Protein AF-A0A9E0LHC1-F1 (afdb_monomer_lite)

Sequence (229 aa):
MNYFVPRISFLVVIILCTSNSVWADTSATLPNNDEPAAVQASSPLSGGVVSSASSAEASLKELGKVWHHLKSAAWDTFCETQQPVTFYVGGPNLVGAMVIPAINGTGSISTGDFLPPREKWLRYYASQLNYLLPLIKSESEALQLPPDFDPDVVVQLAQLKVIAASLPSDVDKLVSLCQNPPYKNMVVATAAQQLINDLDAYEKLRKEIDKAVKDDVQKLKRGQNKKSK

pLDDT: mean 72.12, std 21.29, range [30.83, 95.25]

Structure (mmCIF, N/CA/C/O backbone):
data_AF-A0A9E0LHC1-F1
#
_entry.id   AF-A0A9E0LHC1-F1
#
loop_
_atom_site.group_PDB
_atom_site.id
_atom_site.type_symbol
_atom_site.label_atom_id
_atom_site.label_alt_id
_atom_site.label_comp_id
_atom_site.label_asym_id
_atom_site.label_entity_id
_atom_site.label_seq_id
_atom_site.pdbx_PDB_ins_code
_atom_site.Cartn_x
_atom_site.Cartn_y
_atom_site.Cartn_z
_atom_site.occupancy
_atom_site.B_iso_or_equiv
_atom_site.auth_seq_id
_atom_site.auth_comp_id
_atom_site.auth_asym_id
_atom_site.auth_atom_id
_atom_site.pdbx_PDB_model_num
ATOM 1 N N . MET A 1 1 ? -36.116 -10.350 -39.457 1.00 40.44 1 MET A N 1
ATOM 2 C CA . MET A 1 1 ? -35.651 -11.604 -38.831 1.00 40.44 1 MET A CA 1
ATOM 3 C C . MET A 1 1 ? -35.197 -11.273 -37.419 1.00 40.44 1 MET A C 1
ATOM 5 O O . MET A 1 1 ? -34.174 -10.628 -37.251 1.00 40.44 1 MET A O 1
ATOM 9 N N . ASN A 1 2 ? -36.033 -11.629 -36.442 1.00 33.12 2 ASN A N 1
ATOM 10 C CA . ASN A 1 2 ? -35.701 -11.713 -35.014 1.00 33.12 2 ASN A CA 1
ATOM 11 C C . ASN A 1 2 ? -34.611 -12.806 -34.852 1.00 33.12 2 ASN A C 1
ATOM 13 O O . ASN A 1 2 ? -34.576 -13.716 -35.674 1.00 33.12 2 ASN A O 1
ATOM 17 N N . TYR A 1 3 ? -33.664 -12.783 -33.910 1.00 35.44 3 TYR A N 1
ATOM 18 C CA . TYR A 1 3 ? -33.836 -12.613 -32.470 1.00 35.44 3 TYR A CA 1
ATOM 19 C C . TYR A 1 3 ? -32.604 -12.000 -31.786 1.00 35.44 3 TYR A C 1
ATOM 21 O O . TYR A 1 3 ? -31.458 -12.350 -32.057 1.00 35.44 3 TYR A O 1
ATOM 29 N N . PHE A 1 4 ? -32.915 -11.128 -30.833 1.00 32.31 4 PHE A N 1
ATOM 30 C CA . PHE A 1 4 ? -32.093 -10.635 -29.737 1.00 32.31 4 PHE A CA 1
ATOM 31 C C . PHE A 1 4 ? -31.954 -11.750 -28.682 1.00 32.31 4 PHE A C 1
ATOM 33 O O . PHE A 1 4 ? -32.967 -12.315 -28.270 1.00 32.31 4 PHE A O 1
ATOM 40 N N . VAL A 1 5 ? -30.735 -12.078 -28.241 1.00 35.03 5 VAL A N 1
ATOM 41 C CA . VAL A 1 5 ? -30.494 -13.000 -27.112 1.00 35.03 5 VAL A CA 1
ATOM 42 C C . VAL A 1 5 ? -29.537 -12.334 -26.118 1.00 35.03 5 VAL A C 1
ATOM 44 O O . VAL A 1 5 ? -28.339 -12.264 -26.388 1.00 35.03 5 VAL A O 1
ATOM 47 N N . PRO A 1 6 ? -30.027 -11.850 -24.963 1.00 40.19 6 PRO A N 1
ATOM 48 C CA . PRO A 1 6 ? -29.183 -11.432 -23.854 1.00 40.19 6 PRO A CA 1
ATOM 49 C C . PRO A 1 6 ? -28.868 -12.645 -22.967 1.00 40.19 6 PRO A C 1
ATOM 51 O O . PRO A 1 6 ? -29.770 -13.291 -22.432 1.00 40.19 6 PRO A O 1
ATOM 54 N N . ARG A 1 7 ? -27.583 -12.966 -22.778 1.00 32.44 7 ARG A N 1
ATOM 55 C CA . ARG A 1 7 ? -27.157 -13.900 -21.725 1.00 32.44 7 ARG A CA 1
ATOM 56 C C . ARG A 1 7 ? -27.007 -13.137 -20.413 1.00 32.44 7 ARG A C 1
ATOM 58 O O . ARG A 1 7 ? -25.984 -12.521 -20.143 1.00 32.44 7 ARG A O 1
ATOM 65 N N . ILE A 1 8 ? -28.075 -13.194 -19.628 1.00 37.50 8 ILE A N 1
ATOM 66 C CA . ILE A 1 8 ? -28.110 -12.873 -18.205 1.00 37.50 8 ILE A CA 1
ATOM 67 C C . ILE A 1 8 ? -27.478 -14.062 -17.472 1.00 37.50 8 ILE A C 1
ATOM 69 O O . ILE A 1 8 ? -28.058 -15.147 -17.447 1.00 37.50 8 ILE A O 1
ATOM 73 N N . SER A 1 9 ? -26.294 -13.878 -16.892 1.00 35.12 9 SER A N 1
ATOM 74 C CA . SER A 1 9 ? -25.729 -14.835 -15.936 1.00 35.12 9 SER A CA 1
ATOM 75 C C . SER A 1 9 ? -26.176 -14.436 -14.532 1.00 35.12 9 SER A C 1
ATOM 77 O O . SER A 1 9 ? -25.628 -13.517 -13.932 1.00 35.12 9 SER A O 1
ATOM 79 N N . PHE A 1 10 ? -27.206 -15.121 -14.034 1.00 32.06 10 PHE A N 1
ATOM 80 C CA . PHE A 1 10 ? -27.584 -15.135 -12.623 1.00 32.06 10 PHE A CA 1
ATOM 81 C C . PHE A 1 10 ? -26.488 -15.841 -11.816 1.00 32.06 10 PHE A C 1
ATOM 83 O O . PHE A 1 10 ? -26.169 -16.996 -12.098 1.00 32.06 10 PHE A O 1
ATOM 90 N N . LEU A 1 11 ? -25.944 -15.175 -10.796 1.00 31.73 11 LEU A N 1
ATOM 91 C CA . LEU A 1 11 ? -25.122 -15.817 -9.774 1.00 31.73 11 LEU A CA 1
ATOM 92 C C . LEU A 1 11 ? -25.993 -16.001 -8.528 1.00 31.73 11 LEU A C 1
ATOM 94 O O . LEU A 1 11 ? -26.418 -15.043 -7.887 1.00 31.73 11 LEU A O 1
ATOM 98 N N . VAL A 1 12 ? -26.331 -17.263 -8.276 1.00 35.47 12 VAL A N 1
ATOM 99 C CA . VAL A 1 12 ? -27.147 -17.738 -7.160 1.00 35.47 12 VAL A CA 1
ATOM 100 C C . VAL A 1 12 ? -26.309 -17.699 -5.883 1.00 35.47 12 VAL A C 1
ATOM 102 O O . VAL A 1 12 ? -25.232 -18.287 -5.817 1.00 35.47 12 VAL A O 1
ATOM 105 N N . VAL A 1 13 ? -26.827 -17.011 -4.868 1.00 31.48 13 VAL A N 1
ATOM 106 C CA . VAL A 1 13 ? -26.316 -17.011 -3.495 1.00 31.48 13 VAL A CA 1
ATOM 107 C C . VAL A 1 13 ? -26.680 -18.350 -2.850 1.00 31.48 13 VAL A C 1
ATOM 109 O O . VAL A 1 13 ? -27.858 -18.646 -2.666 1.00 31.48 13 VAL A O 1
ATOM 112 N N . ILE A 1 14 ? -25.679 -19.163 -2.507 1.00 39.56 14 ILE A N 1
ATOM 113 C CA . ILE A 1 14 ? -25.852 -20.369 -1.687 1.00 39.56 14 ILE A CA 1
ATOM 114 C C . ILE A 1 14 ? -25.397 -20.029 -0.265 1.00 39.56 14 ILE A C 1
ATOM 116 O O . ILE A 1 14 ? -24.207 -19.876 -0.002 1.00 39.56 14 ILE A O 1
ATOM 120 N N . ILE A 1 15 ? -26.365 -19.906 0.644 1.00 35.19 15 ILE A N 1
ATOM 121 C CA . ILE A 1 15 ? -26.151 -19.873 2.094 1.00 35.19 15 ILE A CA 1
ATOM 122 C C . ILE A 1 15 ? -26.058 -21.328 2.562 1.00 35.19 15 ILE A C 1
ATOM 124 O O . ILE A 1 15 ? -27.040 -22.065 2.496 1.00 35.19 15 ILE A O 1
ATOM 128 N N . LEU A 1 16 ? -24.882 -21.743 3.032 1.00 31.17 16 LEU A N 1
ATOM 129 C CA . LEU A 1 16 ? -24.679 -23.016 3.722 1.00 31.17 16 LEU A CA 1
ATOM 130 C C . LEU A 1 16 ? -24.582 -22.748 5.227 1.00 31.17 16 LEU A C 1
ATOM 132 O O . LEU A 1 16 ? -23.546 -22.335 5.741 1.00 31.17 16 LEU A O 1
ATOM 136 N N . CYS A 1 17 ? -25.694 -22.983 5.922 1.00 30.83 17 CYS A N 1
ATOM 137 C CA . CYS A 1 17 ? -25.726 -23.208 7.362 1.00 30.83 17 CYS A CA 1
ATOM 138 C C . CYS A 1 17 ? -25.565 -24.711 7.625 1.00 30.83 17 CYS A C 1
ATOM 140 O O . CYS A 1 17 ? -26.383 -25.497 7.150 1.00 30.83 17 CYS A O 1
ATOM 142 N N . THR A 1 18 ? -24.583 -25.112 8.434 1.00 35.09 18 THR A N 1
ATOM 143 C CA . THR A 1 18 ? -24.538 -26.453 9.045 1.00 35.09 18 THR A CA 1
ATOM 144 C C . THR A 1 18 ? -24.228 -26.356 10.541 1.00 35.09 18 THR A C 1
ATOM 146 O O . THR A 1 18 ? -23.083 -26.208 10.950 1.00 35.09 18 THR A O 1
ATOM 149 N N . SER A 1 19 ? -25.318 -26.357 11.314 1.00 36.75 19 SER A N 1
ATOM 150 C CA . SER A 1 19 ? -25.623 -27.106 12.551 1.00 36.75 19 SER A CA 1
ATOM 151 C C . SER A 1 19 ? -24.521 -27.601 13.511 1.00 36.75 19 SER A C 1
ATOM 153 O O . SER A 1 19 ? -23.748 -28.494 13.182 1.00 36.75 19 SER A O 1
ATOM 155 N N . ASN A 1 20 ? -24.648 -27.122 14.757 1.00 32.09 20 ASN A N 1
ATOM 156 C CA . ASN A 1 20 ? -24.834 -27.840 16.035 1.00 32.09 20 ASN A CA 1
ATOM 157 C C . ASN A 1 20 ? -23.973 -29.067 16.390 1.00 32.09 20 ASN A C 1
ATOM 159 O O . ASN A 1 20 ? -24.158 -30.158 15.856 1.00 32.09 20 ASN A O 1
ATOM 163 N N . SER A 1 21 ? -23.219 -28.923 17.486 1.00 37.47 21 SER A N 1
ATOM 164 C CA . SER A 1 21 ? -22.774 -30.024 18.347 1.00 37.47 21 SER A CA 1
ATOM 165 C C . SER A 1 21 ? -23.767 -30.212 19.498 1.00 37.47 21 SER A C 1
ATOM 167 O O . SER A 1 21 ? -23.876 -29.367 20.384 1.00 37.47 21 SER A O 1
ATOM 169 N N . VAL A 1 22 ? -24.488 -31.330 19.456 1.00 35.12 22 VAL A N 1
ATOM 170 C CA . VAL A 1 22 ? -25.392 -31.850 20.490 1.00 35.12 22 VAL A CA 1
ATOM 171 C C . VAL A 1 22 ? -24.562 -32.482 21.613 1.00 35.12 22 VAL A C 1
ATOM 173 O O . VAL A 1 22 ? -23.720 -33.332 21.335 1.00 35.12 22 VAL A O 1
ATOM 176 N N . TRP A 1 23 ? -24.813 -32.109 22.871 1.00 40.38 23 TRP A N 1
ATOM 177 C CA . TRP A 1 23 ? -24.502 -32.950 24.036 1.00 40.38 23 TRP A CA 1
ATOM 178 C C . TRP A 1 23 ? -25.814 -33.326 24.726 1.00 40.38 23 TRP A C 1
ATOM 180 O O . TRP A 1 23 ? -26.745 -32.528 24.789 1.00 40.38 23 TRP A O 1
ATOM 190 N N . ALA A 1 24 ? -25.877 -34.593 25.120 1.00 34.50 24 ALA A N 1
ATOM 191 C CA . ALA A 1 24 ? -27.073 -35.398 25.301 1.00 34.50 24 ALA A CA 1
ATOM 192 C C . ALA A 1 24 ? -27.895 -35.116 26.569 1.00 34.50 24 ALA A C 1
ATOM 194 O O . ALA A 1 24 ? -27.379 -34.680 27.597 1.00 34.50 24 ALA A O 1
ATOM 195 N N . ASP A 1 25 ? -29.176 -35.474 26.459 1.00 32.31 25 ASP A N 1
ATOM 196 C CA . ASP A 1 25 ? -30.185 -35.567 27.508 1.00 32.31 25 ASP A CA 1
ATOM 197 C C . ASP A 1 25 ? -29.795 -36.507 28.659 1.00 32.31 25 ASP A C 1
ATOM 199 O O . ASP A 1 25 ? -29.262 -37.601 28.465 1.00 32.31 25 ASP A O 1
ATOM 203 N N . THR A 1 26 ? -30.211 -36.152 29.874 1.00 37.84 26 THR A N 1
ATOM 204 C CA . THR A 1 26 ? -30.701 -37.144 30.839 1.00 37.84 26 THR A CA 1
ATOM 205 C C . THR A 1 26 ? -31.908 -36.561 31.564 1.00 37.84 26 THR A C 1
ATOM 207 O O . THR A 1 26 ? -31.820 -35.553 32.261 1.00 37.84 26 THR A O 1
ATOM 210 N N . SER A 1 27 ? -33.050 -37.199 31.342 1.00 36.66 27 SER A N 1
ATOM 211 C CA . SER A 1 27 ? -34.372 -36.817 31.820 1.00 36.66 27 SER A CA 1
ATOM 212 C C . SER A 1 27 ? -34.605 -37.279 33.262 1.00 36.66 27 SER A C 1
ATOM 214 O O . SER A 1 27 ? -34.376 -38.443 33.586 1.00 36.66 27 SER A O 1
ATOM 216 N N . ALA A 1 28 ? -35.169 -36.404 34.093 1.00 34.84 28 ALA A N 1
ATOM 217 C CA . ALA A 1 28 ? -35.995 -36.776 35.240 1.00 34.84 28 ALA A CA 1
ATOM 218 C C . ALA A 1 28 ? -37.131 -35.747 35.388 1.00 34.84 28 ALA A C 1
ATOM 220 O O . ALA A 1 28 ? -36.951 -34.557 35.138 1.00 34.84 28 ALA A O 1
ATOM 221 N N . THR A 1 29 ? -38.322 -36.237 35.715 1.00 34.28 29 THR A N 1
ATOM 222 C CA . THR A 1 29 ? -39.623 -35.670 35.336 1.00 34.28 29 THR A CA 1
ATOM 223 C C . THR A 1 29 ? -40.365 -35.024 36.529 1.00 34.28 29 THR A C 1
ATOM 225 O O . THR A 1 29 ? -40.595 -35.724 37.507 1.00 34.28 29 THR A O 1
ATOM 228 N N . LEU A 1 30 ? -40.827 -33.763 36.354 1.00 36.50 30 LEU A N 1
ATOM 229 C CA . LEU A 1 30 ? -42.001 -33.036 36.940 1.00 36.50 30 LEU A CA 1
ATOM 230 C C . LEU A 1 30 ? -42.081 -32.730 38.471 1.00 36.50 3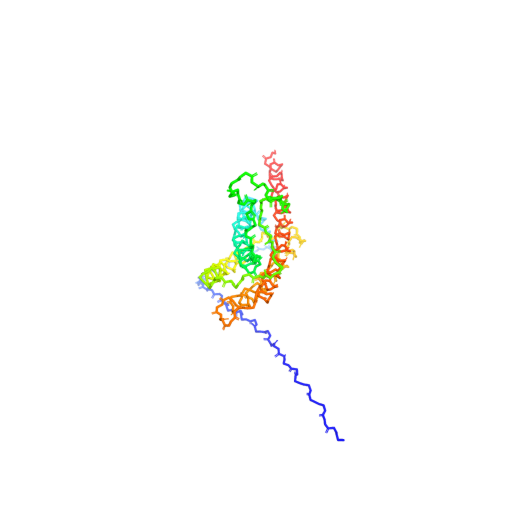0 LEU A C 1
ATOM 232 O O . LEU A 1 30 ? -41.435 -33.430 39.243 1.00 36.50 30 LEU A O 1
ATOM 236 N N . PRO A 1 31 ? -42.907 -31.743 38.950 1.00 42.34 31 PRO A N 1
ATOM 237 C CA . PRO A 1 31 ? -43.980 -30.997 38.258 1.00 42.34 31 PRO A CA 1
ATOM 238 C C . PRO A 1 31 ? -43.985 -29.445 38.368 1.00 42.34 31 PRO A C 1
ATOM 240 O O . PRO A 1 31 ? -43.282 -28.836 39.165 1.00 42.34 31 PRO A O 1
ATOM 243 N N . ASN A 1 32 ? -44.847 -28.857 37.525 1.00 43.34 32 ASN A N 1
ATOM 244 C CA . ASN A 1 32 ? -45.315 -27.467 37.400 1.00 43.34 32 ASN A CA 1
ATOM 245 C C . ASN A 1 32 ? -45.358 -26.606 38.678 1.00 43.34 32 ASN A C 1
ATOM 247 O O . ASN A 1 32 ? -45.988 -27.005 39.655 1.00 43.34 32 ASN A O 1
ATOM 251 N N . ASN A 1 33 ? -44.882 -25.357 38.567 1.00 35.84 33 ASN A N 1
ATOM 252 C CA . ASN A 1 33 ? -45.698 -24.165 38.834 1.00 35.84 33 ASN A CA 1
ATOM 253 C C . ASN A 1 33 ? -45.012 -22.869 38.355 1.00 35.84 33 ASN A C 1
ATOM 255 O O . ASN A 1 33 ? -43.808 -22.706 38.513 1.00 35.84 33 ASN A O 1
ATOM 259 N N . ASP A 1 34 ? -45.853 -21.979 37.827 1.00 35.91 34 ASP A N 1
ATOM 260 C CA . ASP A 1 34 ? -45.724 -20.521 37.735 1.00 35.91 34 ASP A CA 1
ATOM 261 C C . ASP A 1 34 ? -44.720 -19.881 36.745 1.00 35.91 34 ASP A C 1
ATOM 263 O O . ASP A 1 34 ? -43.508 -19.93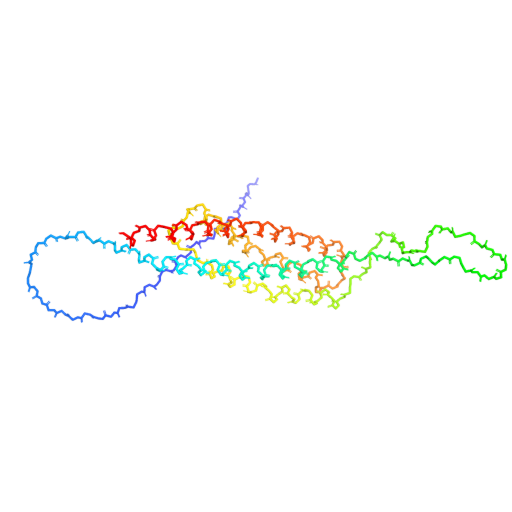6 36.895 1.00 35.91 34 ASP A O 1
ATOM 267 N N . GLU A 1 35 ? -45.327 -19.202 35.757 1.00 34.28 35 GLU A N 1
ATOM 268 C CA . GLU A 1 35 ? -44.903 -17.958 35.087 1.00 34.28 35 GLU A CA 1
ATOM 269 C C . GLU A 1 35 ? -43.524 -17.928 34.383 1.00 34.28 35 GLU A C 1
ATOM 271 O O . GLU A 1 35 ? -42.482 -17.977 35.036 1.00 34.28 35 GLU A O 1
ATOM 276 N N . PRO A 1 36 ? -43.443 -17.743 33.043 1.00 38.47 36 PRO A N 1
ATOM 277 C CA . PRO A 1 36 ? -42.160 -17.477 32.411 1.00 38.47 36 PRO A CA 1
ATOM 278 C C . PRO A 1 36 ? -41.737 -16.045 32.751 1.00 38.47 36 PRO A C 1
ATOM 280 O O . PRO A 1 36 ? -42.093 -15.084 32.064 1.00 38.47 36 PRO A O 1
ATOM 283 N N . ALA A 1 37 ? -40.954 -15.911 33.821 1.00 35.75 37 ALA A N 1
ATOM 284 C CA . ALA A 1 37 ? -40.126 -14.745 34.059 1.00 35.75 37 ALA A CA 1
ATOM 285 C C . ALA A 1 37 ? -39.347 -14.444 32.772 1.00 35.75 37 ALA A C 1
ATOM 287 O O . ALA A 1 37 ? -38.650 -15.305 32.229 1.00 35.75 37 ALA A O 1
ATOM 288 N N . ALA A 1 38 ? -39.521 -13.222 32.268 1.00 36.47 38 ALA A N 1
ATOM 289 C CA . ALA A 1 38 ? -38.813 -12.710 31.111 1.00 36.47 38 ALA A CA 1
ATOM 290 C C . ALA A 1 38 ? -37.327 -13.065 31.223 1.00 36.47 38 ALA A C 1
ATOM 292 O O . ALA A 1 38 ? -36.675 -12.714 32.207 1.00 36.47 38 ALA A O 1
ATOM 293 N N . VAL A 1 39 ? -36.809 -13.765 30.211 1.00 36.09 39 VAL A N 1
ATOM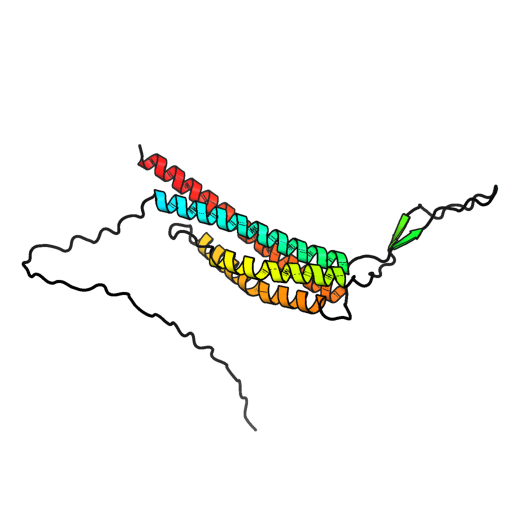 294 C CA . VAL A 1 39 ? -35.379 -14.009 30.034 1.00 36.09 39 VAL A CA 1
ATOM 295 C C . VAL A 1 39 ? -34.710 -12.639 29.993 1.00 36.09 39 VAL A C 1
ATOM 297 O O . VAL A 1 39 ? -34.709 -11.961 28.966 1.00 36.09 39 VAL A O 1
ATOM 300 N N . GLN A 1 40 ? -34.206 -12.187 31.142 1.00 39.12 40 GLN A N 1
ATOM 301 C CA . GLN A 1 40 ? -33.362 -11.011 31.227 1.00 39.12 40 GLN A CA 1
ATOM 302 C C . GLN A 1 40 ? -32.110 -11.350 30.432 1.00 39.12 40 GLN A C 1
ATOM 304 O O . GLN A 1 40 ? -31.247 -12.091 30.900 1.00 39.12 40 GLN A O 1
ATOM 309 N N . ALA A 1 41 ? -32.048 -10.838 29.203 1.00 37.91 41 ALA A N 1
ATOM 310 C CA . ALA A 1 41 ? -30.831 -10.791 28.423 1.00 37.91 41 ALA A CA 1
ATOM 311 C C . ALA A 1 41 ? -29.750 -10.191 29.327 1.00 37.91 41 ALA A C 1
ATOM 313 O O . ALA A 1 41 ? -29.805 -9.011 29.685 1.00 37.91 41 ALA A O 1
ATOM 314 N N . SER A 1 42 ? -28.824 -11.040 29.771 1.00 46.53 42 SER A N 1
ATOM 315 C CA . SER A 1 42 ? -27.696 -10.648 30.600 1.00 46.53 42 SER A CA 1
ATOM 316 C C . SER A 1 42 ? -26.982 -9.517 29.877 1.00 46.53 42 SER A C 1
ATOM 318 O O . SER A 1 42 ? -26.416 -9.730 28.803 1.00 46.53 42 SER A O 1
ATOM 320 N N . SER A 1 43 ? -27.072 -8.306 30.427 1.00 51.31 43 SER A N 1
ATOM 321 C CA . SER A 1 43 ? -26.394 -7.148 29.860 1.00 51.31 43 SER A CA 1
ATOM 322 C C . SER A 1 43 ? -24.912 -7.496 29.699 1.00 51.31 43 SER A C 1
ATOM 324 O O . SER A 1 43 ? -24.332 -8.048 30.642 1.00 51.31 43 SER A O 1
ATOM 326 N N . PRO A 1 44 ? -24.297 -7.234 28.532 1.00 55.06 44 PRO A N 1
ATOM 327 C CA . PRO A 1 44 ? -22.911 -7.605 28.298 1.00 55.06 44 PRO A CA 1
ATOM 328 C C . PRO A 1 44 ? -22.033 -7.026 29.409 1.00 55.06 44 PRO A C 1
ATOM 330 O O . PRO A 1 44 ? -22.155 -5.856 29.784 1.00 55.06 44 PRO A O 1
ATOM 333 N N . LEU A 1 45 ? -21.173 -7.874 29.980 1.00 55.88 45 LEU A N 1
ATOM 334 C CA . LEU A 1 45 ? -20.229 -7.472 31.017 1.00 55.88 45 LEU A CA 1
ATOM 335 C C . LEU A 1 45 ? -19.391 -6.315 30.476 1.00 55.88 45 LEU A C 1
ATOM 337 O O . LEU A 1 45 ? -18.583 -6.481 29.565 1.00 55.88 45 LEU A O 1
ATOM 341 N N . SER A 1 46 ? -19.584 -5.139 31.065 1.00 60.47 46 SER A N 1
ATOM 342 C CA . SER A 1 46 ? -19.007 -3.875 30.611 1.00 60.47 46 SER A CA 1
ATOM 343 C C . SER A 1 46 ? -17.479 -3.944 30.402 1.00 60.47 46 SER A C 1
ATOM 345 O O . SER A 1 46 ? -16.940 -3.310 29.495 1.00 60.47 46 SER A O 1
ATOM 347 N N . GLY A 1 47 ? -16.765 -4.759 31.189 1.00 61.44 47 GLY A N 1
ATOM 348 C CA . GLY A 1 47 ? -15.325 -4.999 31.020 1.00 61.44 47 GLY A CA 1
ATOM 349 C C . GLY A 1 47 ? -14.945 -5.717 29.716 1.00 61.44 47 GLY A C 1
ATOM 350 O O . GLY A 1 47 ? -13.917 -5.389 29.127 1.00 61.44 47 GLY A O 1
ATOM 351 N N . GLY A 1 48 ? -15.784 -6.633 29.220 1.00 65.62 48 GLY A N 1
ATOM 352 C CA . GLY A 1 48 ? -15.567 -7.340 27.950 1.00 65.62 48 GLY A CA 1
ATOM 353 C C . GLY A 1 48 ? -15.789 -6.457 26.716 1.00 65.62 48 GLY A C 1
ATOM 354 O O . GLY A 1 48 ? -15.114 -6.607 25.697 1.00 65.62 48 GLY A O 1
ATOM 355 N N . VAL A 1 49 ? -16.681 -5.469 26.818 1.00 63.88 49 VAL A N 1
ATOM 356 C CA . VAL A 1 49 ? -16.904 -4.483 25.746 1.00 63.88 49 VAL A CA 1
ATOM 357 C C . VAL A 1 49 ? -15.694 -3.549 25.604 1.00 63.88 49 VAL A C 1
ATOM 359 O O . VAL A 1 49 ? -15.297 -3.198 24.498 1.00 63.88 49 VAL A O 1
ATOM 362 N N . VAL A 1 50 ? -15.029 -3.193 26.709 1.00 69.56 50 VAL A N 1
ATOM 363 C CA . VAL A 1 50 ? -13.823 -2.344 26.658 1.00 69.56 50 VAL A CA 1
ATOM 364 C C . VAL A 1 50 ? -12.598 -3.105 26.146 1.00 69.56 50 VAL A C 1
ATOM 366 O O . VAL A 1 50 ? -11.814 -2.528 25.393 1.00 69.56 50 VAL A O 1
ATOM 369 N N . SER A 1 51 ? -12.425 -4.383 26.501 1.00 72.56 51 SER A N 1
ATOM 370 C CA . SER A 1 51 ? -11.301 -5.184 25.995 1.00 72.56 51 SER A CA 1
ATOM 371 C C . SER A 1 51 ? -11.415 -5.464 24.494 1.00 72.56 51 SER A C 1
ATOM 373 O O . SER A 1 51 ? -10.431 -5.309 23.771 1.00 72.56 51 SER A O 1
ATOM 375 N N . SER A 1 52 ? -12.613 -5.800 24.008 1.00 73.56 52 SER A N 1
ATOM 376 C CA . SER A 1 52 ? -12.878 -5.992 22.574 1.00 73.56 52 SER A CA 1
ATOM 377 C C . SER A 1 52 ? -12.672 -4.703 21.773 1.00 73.56 52 SER A C 1
ATOM 379 O O . SER A 1 52 ? -12.024 -4.724 20.728 1.00 73.56 52 SER A O 1
ATOM 381 N N . ALA A 1 53 ? -13.109 -3.562 22.305 1.00 72.75 53 ALA A N 1
ATOM 382 C CA . ALA A 1 53 ? -12.881 -2.260 21.688 1.00 72.75 53 ALA A CA 1
ATOM 383 C C . ALA A 1 53 ? -11.386 -1.873 21.622 1.00 72.75 53 ALA A C 1
ATOM 385 O O . ALA A 1 53 ? -10.917 -1.368 20.603 1.00 72.75 53 ALA A O 1
ATOM 386 N N . SER A 1 54 ? -10.604 -2.156 22.671 1.00 77.81 54 SER A N 1
ATOM 387 C CA . SER A 1 54 ? -9.143 -1.967 22.642 1.00 77.81 54 SER A CA 1
ATOM 388 C C . SER A 1 54 ? -8.433 -2.936 21.689 1.00 77.81 54 SER A C 1
ATOM 390 O O . SER A 1 54 ? -7.432 -2.561 21.079 1.00 77.81 54 SER A O 1
ATOM 392 N N . SER A 1 55 ? -8.956 -4.152 21.511 1.00 81.62 55 SER A N 1
ATOM 393 C CA . SER A 1 55 ? -8.457 -5.080 20.489 1.00 81.62 55 SER A CA 1
ATOM 394 C C . SER A 1 55 ? -8.697 -4.539 19.078 1.00 81.62 55 SER A C 1
ATOM 396 O O . SER A 1 55 ? -7.790 -4.591 18.253 1.00 81.62 55 SER A O 1
ATOM 398 N N . ALA A 1 56 ? -9.875 -3.966 18.811 1.00 80.31 56 ALA A N 1
ATOM 399 C CA . ALA A 1 56 ? -10.185 -3.358 17.518 1.00 80.31 56 ALA A CA 1
ATOM 400 C C . ALA A 1 56 ? -9.255 -2.173 17.191 1.00 80.31 56 ALA A C 1
ATOM 402 O O . ALA A 1 56 ? -8.791 -2.053 16.058 1.00 80.31 56 ALA A O 1
ATOM 403 N N . GLU A 1 57 ? -8.916 -1.339 18.182 1.00 82.94 57 GLU A N 1
ATOM 404 C CA . GLU A 1 57 ? -7.925 -0.260 18.030 1.00 82.94 57 GLU A CA 1
ATOM 405 C C . GLU A 1 57 ? -6.532 -0.808 17.659 1.00 82.94 57 GLU A C 1
ATOM 407 O O . GLU A 1 57 ? -5.871 -0.296 16.750 1.00 82.94 57 GLU A O 1
ATOM 412 N N . ALA A 1 58 ? -6.086 -1.876 18.330 1.00 84.62 58 ALA A N 1
ATOM 413 C CA . ALA A 1 58 ? -4.806 -2.515 18.035 1.00 84.62 58 ALA A CA 1
ATOM 414 C C . ALA A 1 58 ? -4.779 -3.113 16.618 1.00 84.62 58 ALA A C 1
ATOM 416 O O . ALA A 1 58 ? -3.832 -2.857 15.870 1.00 84.62 58 ALA A O 1
ATOM 417 N N . SER A 1 59 ? -5.838 -3.825 16.222 1.00 84.88 59 SER A N 1
ATOM 418 C CA . SER A 1 59 ? -5.985 -4.372 14.868 1.00 84.88 59 SER A CA 1
ATOM 419 C C . SER A 1 59 ? -5.980 -3.265 13.819 1.00 84.88 59 SER A C 1
ATOM 421 O O . SER A 1 59 ? -5.211 -3.336 12.866 1.00 84.88 59 SER A O 1
ATOM 423 N N . LEU A 1 60 ? -6.737 -2.177 14.020 1.00 85.88 60 LEU A N 1
ATOM 424 C CA . LEU A 1 60 ? -6.693 -1.014 13.129 1.00 85.88 60 LEU A CA 1
ATOM 425 C C . LEU A 1 60 ? -5.273 -0.460 13.011 1.00 85.88 60 LEU A C 1
ATOM 427 O O . LEU A 1 60 ? -4.861 -0.077 11.915 1.00 85.88 60 LEU A O 1
ATOM 431 N N . LYS A 1 61 ? -4.504 -0.394 14.104 1.00 87.56 61 LYS A N 1
ATOM 432 C CA . LYS A 1 61 ? -3.111 0.082 14.106 1.00 87.56 61 LYS A CA 1
ATOM 433 C C . LYS A 1 61 ? -2.178 -0.778 13.263 1.00 87.56 61 LYS A C 1
ATOM 435 O O . LYS A 1 61 ? -1.476 -0.216 12.421 1.00 87.56 61 LYS A O 1
ATOM 440 N N . GLU A 1 62 ? -2.160 -2.087 13.484 1.00 86.94 62 GLU A N 1
ATOM 441 C CA . GLU A 1 62 ? -1.289 -3.005 12.737 1.00 86.94 62 GLU A CA 1
ATOM 442 C C . GLU A 1 62 ? -1.615 -2.990 11.254 1.00 86.94 62 GLU A C 1
ATOM 444 O O . GLU A 1 62 ? -0.749 -2.765 10.409 1.00 86.94 62 GLU A O 1
ATOM 449 N N . LEU A 1 63 ? -2.900 -3.069 10.959 1.00 86.44 63 LEU A N 1
ATOM 450 C CA . LEU A 1 63 ? -3.440 -3.007 9.624 1.00 86.44 63 LEU A CA 1
ATOM 451 C C . LEU A 1 63 ? -3.007 -1.704 8.890 1.00 86.44 63 LEU A C 1
ATOM 453 O O . LEU A 1 63 ? -2.590 -1.732 7.732 1.00 86.44 63 LEU A O 1
ATOM 457 N N . GLY A 1 64 ? -2.943 -0.571 9.601 1.00 87.00 64 GLY A N 1
ATOM 458 C CA . GLY A 1 64 ? -2.368 0.683 9.092 1.00 87.00 64 GLY A CA 1
ATOM 459 C C . GLY A 1 64 ? -0.894 0.613 8.689 1.00 87.00 64 GLY A C 1
ATOM 460 O O . GLY A 1 64 ? -0.501 1.239 7.703 1.00 87.00 64 GLY A O 1
ATOM 461 N N . LYS A 1 65 ? -0.073 -0.145 9.422 1.00 90.44 65 LYS A N 1
ATOM 462 C CA . LYS A 1 65 ? 1.346 -0.332 9.079 1.00 90.44 65 LYS A CA 1
ATOM 463 C C . LYS A 1 65 ? 1.496 -1.168 7.816 1.00 90.44 65 LYS A C 1
ATOM 465 O O . LYS A 1 65 ? 2.300 -0.820 6.954 1.00 90.44 65 LYS A O 1
ATOM 470 N N . VAL A 1 66 ? 0.710 -2.240 7.690 1.00 89.25 66 VAL A N 1
ATOM 471 C CA . VAL A 1 66 ? 0.763 -3.117 6.513 1.00 89.25 66 VAL A CA 1
ATOM 472 C C . VAL A 1 66 ? 0.425 -2.324 5.245 1.00 89.25 66 VAL A C 1
ATOM 474 O O . VAL A 1 66 ? 1.166 -2.405 4.264 1.00 89.25 66 VAL A O 1
ATOM 477 N N . TRP A 1 67 ? -0.604 -1.467 5.277 1.00 88.25 67 TRP A N 1
ATOM 478 C CA . TRP A 1 67 ? -0.886 -0.577 4.140 1.00 88.25 67 TRP A CA 1
ATOM 479 C C . TRP A 1 67 ? 0.197 0.444 3.867 1.00 88.25 67 TRP A C 1
ATOM 481 O O . TRP A 1 67 ? 0.486 0.705 2.703 1.00 88.25 67 TRP A O 1
ATOM 491 N N . HIS A 1 68 ? 0.798 1.024 4.905 1.00 91.88 68 HIS A N 1
ATOM 492 C CA . HIS A 1 68 ? 1.893 1.964 4.707 1.00 91.88 68 HIS A CA 1
ATOM 493 C C . HIS A 1 68 ? 3.051 1.308 3.941 1.00 91.88 68 HIS A C 1
ATOM 495 O O . HIS A 1 68 ? 3.582 1.899 3.002 1.00 91.88 68 HIS A O 1
ATOM 501 N N . HIS A 1 69 ? 3.385 0.058 4.272 1.00 92.75 69 HIS A N 1
ATOM 502 C CA . HIS A 1 69 ? 4.383 -0.707 3.529 1.00 92.75 69 HIS A CA 1
ATOM 503 C C . HIS A 1 69 ? 3.943 -1.014 2.091 1.00 92.75 69 HIS A C 1
ATOM 505 O O . HIS A 1 69 ? 4.759 -0.889 1.179 1.00 92.75 69 HIS A O 1
ATOM 511 N N . LEU A 1 70 ? 2.665 -1.339 1.862 1.00 92.00 70 LEU A N 1
ATOM 512 C CA . LEU A 1 70 ? 2.145 -1.586 0.511 1.00 92.00 70 LEU A CA 1
ATOM 513 C C . LEU A 1 70 ? 2.226 -0.318 -0.353 1.00 92.00 70 LEU A C 1
ATOM 515 O O . LEU A 1 70 ? 2.692 -0.359 -1.491 1.00 92.00 70 LEU A O 1
ATOM 519 N N . LYS A 1 71 ? 1.839 0.826 0.219 1.00 93.38 71 LYS A N 1
ATOM 520 C CA . LYS A 1 71 ? 1.930 2.139 -0.423 1.00 93.38 71 LYS A CA 1
ATOM 521 C C . LYS A 1 71 ? 3.379 2.523 -0.707 1.00 93.38 71 LYS A C 1
ATOM 523 O O . LYS A 1 71 ? 3.657 3.032 -1.786 1.00 93.38 71 LYS A O 1
ATOM 528 N N . SER A 1 72 ? 4.297 2.256 0.224 1.00 93.88 72 SER A N 1
ATOM 529 C CA . SER A 1 72 ? 5.729 2.497 0.019 1.00 93.88 72 SER A CA 1
ATOM 530 C C . SER A 1 72 ? 6.264 1.691 -1.163 1.00 93.88 72 SER A C 1
ATOM 532 O O . SER A 1 72 ? 6.918 2.257 -2.029 1.00 93.88 72 SER A O 1
ATOM 534 N N . ALA A 1 73 ? 5.922 0.403 -1.263 1.00 93.88 73 ALA A N 1
ATOM 535 C CA . ALA A 1 73 ? 6.348 -0.434 -2.386 1.00 93.88 73 ALA A CA 1
ATOM 536 C C . ALA A 1 73 ? 5.782 0.059 -3.735 1.00 93.88 73 ALA A C 1
ATOM 538 O O . ALA A 1 73 ? 6.484 0.064 -4.752 1.00 93.88 73 ALA A O 1
ATOM 539 N N . ALA A 1 74 ? 4.526 0.520 -3.753 1.00 94.06 74 ALA A N 1
ATOM 540 C CA . ALA A 1 74 ? 3.921 1.136 -4.935 1.00 94.06 74 ALA A CA 1
ATOM 541 C C . ALA A 1 74 ? 4.607 2.467 -5.307 1.00 94.06 74 ALA A C 1
ATOM 543 O O . ALA A 1 74 ? 4.891 2.711 -6.480 1.00 94.06 74 ALA A O 1
ATOM 544 N N . TRP A 1 75 ? 4.934 3.298 -4.315 1.00 95.25 75 TRP A N 1
ATOM 545 C CA . TRP A 1 75 ? 5.665 4.554 -4.500 1.00 95.25 75 TRP A CA 1
ATOM 546 C C . TRP A 1 75 ? 7.082 4.343 -5.030 1.00 95.25 75 TRP A C 1
ATOM 548 O O . TRP A 1 75 ? 7.510 5.044 -5.946 1.00 95.25 75 TRP A O 1
ATOM 558 N N . ASP A 1 76 ? 7.794 3.348 -4.515 1.00 94.88 76 ASP A N 1
ATOM 559 C CA . ASP A 1 76 ? 9.137 3.023 -4.986 1.00 94.88 76 ASP A CA 1
ATOM 560 C C . ASP A 1 76 ? 9.107 2.496 -6.431 1.00 94.88 76 ASP A C 1
ATOM 562 O O . ASP A 1 76 ? 9.961 2.848 -7.248 1.00 94.88 76 ASP A O 1
ATOM 566 N N . THR A 1 77 ? 8.064 1.733 -6.784 1.00 93.81 77 THR A N 1
ATOM 567 C CA . THR A 1 77 ? 7.807 1.312 -8.171 1.00 93.81 77 THR A CA 1
ATOM 568 C C . THR A 1 77 ? 7.587 2.520 -9.085 1.00 93.81 77 THR A C 1
ATOM 570 O O . THR A 1 77 ? 8.185 2.601 -10.159 1.00 93.81 77 THR A O 1
ATOM 573 N N . PHE A 1 78 ? 6.769 3.485 -8.654 1.00 94.88 78 PHE A N 1
ATOM 574 C CA . PHE A 1 78 ? 6.562 4.736 -9.382 1.00 94.88 78 PHE A CA 1
ATOM 575 C C . PHE A 1 78 ? 7.887 5.488 -9.575 1.00 94.88 78 PHE A C 1
ATOM 577 O O . PHE A 1 78 ? 8.252 5.796 -10.712 1.00 94.88 78 PHE A O 1
ATOM 584 N N . CYS A 1 79 ? 8.650 5.699 -8.499 1.00 92.81 79 CYS A N 1
ATOM 585 C CA . CYS A 1 79 ? 9.938 6.391 -8.539 1.00 92.81 79 CYS A CA 1
ATOM 586 C C . CYS A 1 79 ? 10.931 5.736 -9.505 1.00 92.81 79 CYS A C 1
ATOM 588 O O . CYS A 1 79 ? 11.594 6.443 -10.260 1.00 92.81 79 CYS A O 1
ATOM 590 N N . GLU A 1 80 ? 11.022 4.402 -9.522 1.00 93.62 80 GLU A N 1
ATOM 591 C CA . GLU A 1 80 ? 11.913 3.673 -10.434 1.00 93.62 80 GLU A CA 1
ATOM 592 C C . GLU A 1 80 ? 11.554 3.911 -11.907 1.00 93.62 80 GLU A C 1
ATOM 594 O O . GLU A 1 80 ? 12.434 4.076 -12.748 1.00 93.62 80 GLU A O 1
ATOM 599 N N . THR A 1 81 ? 10.262 3.969 -12.226 1.00 91.50 81 THR A N 1
ATOM 600 C CA . THR A 1 81 ? 9.787 4.169 -13.607 1.00 91.50 81 THR A CA 1
ATOM 601 C C . THR A 1 81 ? 9.864 5.619 -14.081 1.00 91.50 81 THR A C 1
ATOM 603 O O . THR A 1 81 ? 9.815 5.872 -15.285 1.00 91.50 81 THR A O 1
ATOM 606 N N . GLN A 1 82 ? 9.982 6.563 -13.149 1.00 90.75 82 GLN A N 1
ATOM 607 C CA . GLN A 1 82 ? 10.010 8.003 -13.407 1.00 90.75 82 GLN A CA 1
ATOM 608 C C . GLN A 1 82 ? 11.420 8.597 -13.254 1.00 90.75 82 GLN A C 1
ATOM 610 O O . GLN A 1 82 ? 11.570 9.809 -13.118 1.00 90.75 82 GLN A O 1
ATOM 615 N N . GLN A 1 83 ? 12.470 7.766 -13.282 1.00 87.25 83 GLN A N 1
ATOM 616 C CA . GLN A 1 83 ? 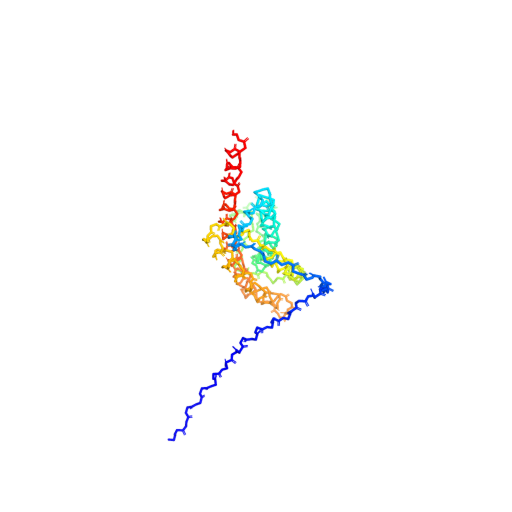13.852 8.246 -13.214 1.00 87.25 83 GLN A CA 1
ATOM 617 C C . GLN A 1 83 ? 14.200 9.058 -14.468 1.00 87.25 83 GLN A C 1
ATOM 619 O O . GLN A 1 83 ? 14.184 8.497 -15.568 1.00 87.25 83 GLN A O 1
ATOM 624 N N . PRO A 1 84 ? 14.525 10.357 -14.342 1.00 83.25 84 PRO A N 1
ATOM 625 C CA . PRO A 1 84 ? 14.845 11.180 -15.496 1.00 83.25 84 PRO A CA 1
ATOM 626 C C . PRO A 1 84 ? 16.216 10.813 -16.066 1.00 83.25 84 PRO A C 1
ATOM 628 O O . PRO A 1 84 ? 17.156 10.498 -15.331 1.00 83.25 84 PRO A O 1
ATOM 631 N N . VAL A 1 85 ? 16.362 10.929 -17.383 1.00 79.06 85 VAL A N 1
ATOM 632 C CA . VAL A 1 85 ? 17.680 10.935 -18.021 1.00 79.06 85 VAL A CA 1
ATOM 633 C C . VAL A 1 85 ? 18.361 12.269 -17.708 1.00 79.06 85 VAL A C 1
ATOM 635 O O . VAL A 1 85 ? 17.945 13.328 -18.190 1.00 79.06 85 VAL A O 1
ATOM 638 N N . THR A 1 86 ? 19.420 12.222 -16.899 1.00 77.44 86 THR A N 1
ATOM 639 C CA . THR A 1 86 ? 20.196 13.402 -16.498 1.00 77.44 86 THR A CA 1
ATOM 640 C C . THR A 1 86 ? 21.566 13.432 -17.163 1.00 77.44 86 THR A C 1
ATOM 642 O O . THR A 1 86 ? 22.301 12.446 -17.102 1.00 77.44 86 THR A O 1
ATOM 645 N N . PHE A 1 87 ? 21.951 14.585 -17.706 1.00 66.25 87 PHE A N 1
ATOM 646 C CA . PHE A 1 87 ? 23.306 14.843 -18.192 1.00 66.25 87 PHE A CA 1
ATOM 647 C C . PHE A 1 87 ? 24.037 15.772 -17.233 1.00 66.25 87 PHE A C 1
ATOM 649 O O . PHE A 1 87 ? 23.487 16.788 -16.804 1.00 66.25 87 PHE A O 1
ATOM 656 N N . TYR A 1 88 ? 25.281 15.428 -16.904 1.00 63.66 88 TYR A N 1
ATOM 657 C CA . TYR A 1 88 ? 26.158 16.318 -16.157 1.00 63.66 88 TYR A CA 1
ATOM 658 C C . TYR A 1 88 ? 26.718 17.382 -17.098 1.00 63.66 88 TYR A C 1
ATOM 660 O O . TYR A 1 88 ? 27.406 17.056 -18.067 1.00 63.66 88 TYR A O 1
ATOM 668 N N . VAL A 1 89 ? 26.447 18.648 -16.797 1.00 61.75 89 VAL A N 1
ATOM 669 C CA . VAL A 1 89 ? 27.071 19.778 -17.483 1.00 61.75 89 VAL A CA 1
ATOM 670 C C . VAL A 1 89 ? 28.170 20.308 -16.570 1.00 61.75 89 VAL A C 1
ATOM 672 O O . VAL A 1 89 ? 27.913 20.963 -15.558 1.00 61.75 89 VAL A O 1
ATOM 675 N N . GLY A 1 90 ? 29.411 19.941 -16.894 1.00 53.03 90 GLY A N 1
ATOM 676 C CA . GLY A 1 90 ? 30.602 20.443 -16.217 1.00 53.03 90 GLY A CA 1
ATOM 677 C C . GLY A 1 90 ? 30.877 21.891 -16.608 1.00 53.03 90 GLY A C 1
ATOM 678 O O . GLY A 1 90 ? 30.757 22.259 -17.775 1.00 53.03 90 GLY A O 1
ATOM 679 N N . GLY A 1 91 ? 31.248 22.708 -15.620 1.00 54.19 91 GLY A N 1
ATOM 680 C CA . GLY A 1 91 ? 31.731 24.071 -15.833 1.00 54.19 91 GLY A CA 1
ATOM 681 C C . GLY A 1 91 ? 33.011 24.094 -16.681 1.00 54.19 91 GLY A C 1
ATOM 682 O O . GLY A 1 91 ? 33.584 23.044 -16.973 1.00 54.19 91 GLY A O 1
ATOM 683 N N . PRO A 1 92 ? 33.464 25.281 -17.110 1.00 55.03 92 PRO A N 1
ATOM 684 C CA . PRO A 1 92 ? 34.483 25.407 -18.142 1.00 55.03 92 PRO A CA 1
ATOM 685 C C . PRO A 1 92 ? 35.785 24.703 -17.746 1.00 55.03 92 PRO A C 1
ATOM 687 O O . PRO A 1 92 ? 36.351 24.962 -16.685 1.00 55.03 92 PRO A O 1
ATOM 690 N N . ASN A 1 93 ? 36.284 23.841 -18.634 1.00 49.09 93 ASN A N 1
ATOM 691 C CA . ASN A 1 93 ? 37.643 23.320 -18.540 1.00 49.09 93 ASN A CA 1
ATOM 692 C C . ASN A 1 93 ? 38.623 24.476 -18.781 1.00 49.09 93 ASN A C 1
ATOM 694 O O . ASN A 1 93 ? 38.718 24.995 -19.893 1.00 49.09 93 ASN A O 1
ATOM 698 N N . LEU A 1 94 ? 39.359 24.880 -17.744 1.00 48.41 94 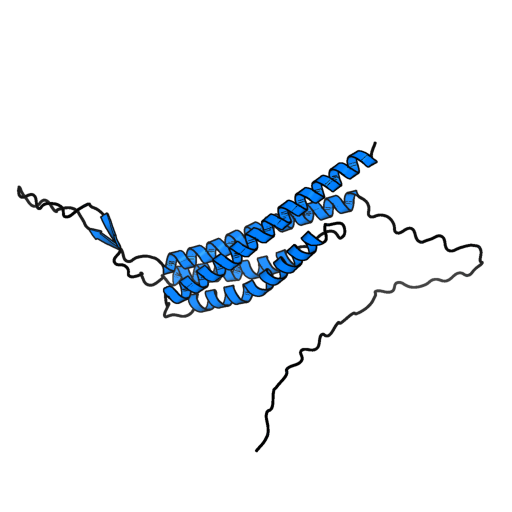LEU A N 1
ATOM 699 C CA . LEU A 1 94 ? 40.482 25.806 -17.876 1.00 48.41 94 LEU A CA 1
ATOM 700 C C . LEU A 1 94 ? 41.663 25.067 -18.524 1.00 48.41 94 LEU A C 1
ATOM 702 O O . LEU A 1 94 ? 42.368 24.311 -17.860 1.00 48.41 94 LEU A O 1
ATOM 706 N N . VAL A 1 95 ? 41.893 25.292 -19.818 1.00 41.84 95 VAL A N 1
ATOM 707 C CA . VAL A 1 95 ? 43.142 24.919 -20.501 1.00 41.84 95 VAL A CA 1
ATOM 708 C C . VAL A 1 95 ? 43.895 26.215 -20.816 1.00 41.84 95 VAL A C 1
ATOM 710 O O . VAL A 1 95 ? 43.626 26.878 -21.814 1.00 41.84 95 VAL A O 1
ATOM 713 N N . GLY A 1 96 ? 44.824 26.607 -19.939 1.00 51.69 96 GLY A N 1
ATOM 714 C CA . GLY A 1 96 ? 45.623 27.835 -20.082 1.00 51.69 96 GLY A CA 1
ATOM 715 C C . GLY A 1 96 ? 44.905 29.135 -19.677 1.00 51.69 96 GLY A C 1
ATOM 716 O O . GLY A 1 96 ? 43.847 29.114 -19.057 1.00 51.69 96 GLY A O 1
ATOM 717 N N . ALA A 1 97 ? 45.499 30.289 -20.014 1.00 46.97 97 ALA A N 1
ATOM 718 C CA . ALA A 1 97 ? 45.049 31.635 -19.614 1.00 46.97 97 ALA A CA 1
ATOM 719 C C . ALA A 1 97 ? 43.769 32.138 -20.326 1.00 46.97 97 ALA A C 1
ATOM 721 O O . ALA A 1 97 ? 43.459 33.327 -20.276 1.00 46.97 97 ALA A O 1
ATOM 722 N N . MET A 1 98 ? 43.033 31.257 -21.008 1.00 40.31 98 MET A N 1
ATOM 723 C CA . MET A 1 98 ? 41.807 31.598 -21.724 1.00 40.31 98 MET A CA 1
ATOM 724 C C . MET A 1 98 ? 40.602 31.056 -20.953 1.00 40.31 98 MET A C 1
ATOM 726 O O . MET A 1 98 ? 40.386 29.849 -20.866 1.00 40.31 98 MET A O 1
ATOM 730 N N . VAL A 1 99 ? 39.817 31.963 -20.374 1.00 45.59 99 VAL A N 1
ATOM 731 C CA . VAL A 1 99 ? 38.567 31.630 -19.684 1.00 45.59 99 VAL A CA 1
ATOM 732 C C . VAL A 1 99 ? 37.467 31.495 -20.734 1.00 45.59 99 VAL A C 1
ATOM 734 O O . VAL A 1 99 ? 37.025 32.494 -21.298 1.00 45.59 99 VAL A O 1
ATOM 737 N N . ILE A 1 100 ? 37.015 30.269 -21.007 1.00 49.66 100 ILE A N 1
ATOM 738 C CA . ILE A 1 100 ? 35.776 30.048 -21.765 1.00 49.66 100 ILE A CA 1
ATOM 739 C C . ILE A 1 100 ? 34.615 30.340 -20.800 1.00 49.66 100 ILE A C 1
ATOM 741 O O . ILE A 1 100 ? 34.548 29.705 -19.745 1.00 49.66 100 ILE A O 1
ATOM 745 N N . PRO A 1 101 ? 33.728 31.310 -21.087 1.00 45.66 101 PRO A N 1
ATOM 746 C CA . PRO A 1 101 ? 32.656 31.671 -20.170 1.00 45.66 101 PRO A CA 1
ATOM 747 C C . PRO A 1 101 ? 31.722 30.478 -19.944 1.00 45.66 101 PRO A C 1
ATOM 749 O O . PRO A 1 101 ? 31.271 29.832 -20.889 1.00 45.66 101 PRO A O 1
ATOM 752 N N . ALA A 1 102 ? 31.445 30.180 -18.672 1.00 49.81 102 ALA A N 1
ATOM 753 C CA . ALA A 1 102 ? 30.505 29.143 -18.282 1.00 49.81 102 ALA A CA 1
ATOM 754 C C . ALA A 1 102 ? 29.116 29.477 -18.841 1.00 49.81 102 ALA A C 1
ATOM 756 O O . ALA A 1 102 ? 28.532 30.501 -18.484 1.00 49.81 102 ALA A O 1
ATOM 757 N N . ILE A 1 103 ? 28.559 28.605 -19.679 1.00 50.81 103 ILE A N 1
ATOM 758 C CA . ILE A 1 103 ? 27.128 28.650 -19.975 1.00 50.81 103 ILE A CA 1
ATOM 759 C C . ILE A 1 103 ? 26.431 28.075 -18.735 1.00 50.81 103 ILE A C 1
ATOM 761 O O . ILE A 1 103 ? 26.369 26.865 -18.573 1.00 50.81 103 ILE A O 1
ATOM 765 N N . ASN A 1 104 ? 26.013 28.966 -17.831 1.00 46.44 104 ASN A N 1
ATOM 766 C CA . ASN A 1 104 ? 25.123 28.750 -16.682 1.00 46.44 104 ASN A CA 1
ATOM 767 C C . ASN A 1 104 ? 25.287 27.431 -15.897 1.00 46.44 104 ASN A C 1
ATOM 769 O O . ASN A 1 104 ? 24.615 26.452 -16.188 1.00 46.44 104 ASN A O 1
ATOM 773 N N . GLY A 1 105 ? 26.059 27.486 -14.803 1.00 49.00 105 GLY A N 1
ATOM 774 C CA . GLY A 1 105 ? 25.934 26.580 -13.653 1.00 49.00 105 GLY A CA 1
ATOM 775 C C . GLY A 1 105 ? 26.396 25.138 -13.882 1.00 49.00 105 GLY A C 1
ATOM 776 O O . GLY A 1 105 ? 25.821 24.388 -14.659 1.00 49.00 105 GLY A O 1
ATOM 777 N N . THR A 1 106 ? 27.392 24.695 -13.117 1.00 52.03 106 THR A N 1
ATOM 778 C CA . THR A 1 106 ? 27.615 23.257 -12.909 1.00 52.03 106 THR A CA 1
ATOM 779 C C . THR A 1 106 ? 26.334 22.627 -12.365 1.00 52.03 106 THR A C 1
ATOM 781 O O . THR A 1 106 ? 25.885 23.005 -11.281 1.00 52.03 106 THR A O 1
ATOM 784 N N . GLY A 1 107 ? 25.744 21.685 -13.097 1.00 58.75 107 GLY A N 1
ATOM 785 C CA . GLY A 1 107 ? 24.465 21.088 -12.723 1.00 58.75 107 GLY A CA 1
ATOM 786 C C . GLY A 1 107 ? 24.074 19.902 -13.600 1.00 58.75 107 GLY A C 1
ATOM 787 O O . GLY A 1 107 ? 24.668 19.651 -14.649 1.00 58.75 107 GLY A O 1
ATOM 788 N N . SER A 1 108 ? 23.076 19.145 -13.148 1.00 62.41 108 SER A N 1
ATOM 789 C CA . SER A 1 108 ? 22.451 18.075 -13.924 1.00 62.41 108 SER A CA 1
ATOM 790 C C . SER A 1 108 ? 21.227 18.614 -14.661 1.00 62.41 108 SER A C 1
ATOM 792 O O . SER A 1 108 ? 20.300 19.108 -14.018 1.00 62.41 108 SER A O 1
ATOM 794 N N . ILE A 1 109 ? 21.194 18.487 -15.987 1.00 68.94 109 ILE A N 1
ATOM 795 C CA . ILE A 1 109 ? 20.022 18.847 -16.797 1.00 68.94 109 ILE A CA 1
ATOM 796 C C . ILE A 1 109 ? 19.248 17.569 -17.126 1.00 68.94 109 ILE A C 1
ATOM 798 O O . ILE A 1 109 ? 19.831 16.595 -17.606 1.00 68.94 109 ILE A O 1
ATOM 802 N N . SER A 1 110 ? 17.940 17.569 -16.855 1.00 71.81 110 SER A N 1
ATOM 803 C CA . SER A 1 110 ? 17.033 16.488 -17.264 1.00 71.81 110 SER A CA 1
ATOM 804 C C . SER A 1 110 ? 16.579 16.713 -18.705 1.00 71.81 110 SER A C 1
ATOM 806 O O . SER A 1 110 ? 16.199 17.827 -19.056 1.00 71.81 110 SER A O 1
ATOM 808 N N . THR A 1 111 ? 16.606 15.673 -19.538 1.00 71.19 111 THR A N 1
ATOM 809 C CA . THR A 1 111 ? 16.263 15.776 -20.976 1.00 71.19 111 THR A CA 1
ATOM 810 C C . THR A 1 111 ? 14.779 15.592 -21.290 1.00 71.19 111 THR A C 1
ATOM 812 O O . THR A 1 111 ? 14.370 15.806 -22.424 1.00 71.19 111 THR A O 1
ATOM 815 N N . GLY A 1 112 ? 13.965 15.251 -20.287 1.00 70.81 112 GLY A N 1
ATOM 816 C CA . GLY A 1 112 ? 12.527 15.007 -20.437 1.00 70.81 112 GLY A CA 1
ATOM 817 C C . GLY A 1 112 ? 12.170 13.544 -20.715 1.00 70.81 112 GLY A C 1
ATOM 818 O O . GLY A 1 112 ? 11.026 13.160 -20.494 1.00 70.81 112 GLY A O 1
ATOM 819 N N . ASP A 1 113 ? 13.145 12.722 -21.108 1.00 79.50 113 ASP A N 1
ATOM 820 C CA . ASP A 1 113 ? 12.990 11.273 -21.244 1.00 79.50 113 ASP A CA 1
ATOM 821 C C . ASP A 1 113 ? 13.251 10.542 -19.916 1.00 79.50 113 ASP A C 1
ATOM 823 O O . ASP A 1 113 ? 13.978 11.028 -19.040 1.00 79.50 113 ASP A O 1
ATOM 827 N N . PHE A 1 114 ? 12.682 9.340 -19.780 1.00 85.06 114 PHE A N 1
ATOM 828 C CA . PHE A 1 114 ? 12.894 8.461 -18.629 1.00 85.06 114 PHE A CA 1
ATOM 829 C C . PHE A 1 114 ? 13.902 7.357 -18.937 1.00 85.06 114 PHE A C 1
ATOM 831 O O . PHE A 1 114 ? 13.909 6.783 -20.029 1.00 85.06 114 PHE A O 1
ATOM 838 N N . LEU A 1 115 ? 14.724 7.016 -17.946 1.00 86.19 115 LEU A N 1
ATOM 839 C CA . LEU A 1 115 ? 15.575 5.835 -18.011 1.00 86.19 115 LEU A CA 1
ATOM 840 C C . LEU A 1 115 ? 14.708 4.567 -18.037 1.00 86.19 115 LEU A C 1
ATOM 842 O O . LEU A 1 115 ? 13.674 4.514 -17.364 1.00 86.19 115 LEU A O 1
ATOM 846 N N . PRO A 1 116 ? 15.109 3.519 -18.778 1.00 85.62 116 PRO A N 1
ATOM 847 C CA . PRO A 1 116 ? 14.432 2.236 -18.684 1.00 85.62 116 PRO A CA 1
ATOM 848 C C . PRO A 1 116 ? 14.552 1.712 -17.242 1.00 85.62 116 PRO A C 1
ATOM 850 O O . PRO A 1 116 ? 15.655 1.713 -16.683 1.00 85.62 116 PRO A O 1
ATOM 853 N N . PRO A 1 117 ? 13.449 1.265 -16.621 1.00 88.31 117 PRO A N 1
ATOM 854 C CA . PRO A 1 117 ? 13.452 0.834 -15.237 1.00 88.31 117 PRO A CA 1
ATOM 855 C C . PRO A 1 117 ? 14.305 -0.419 -15.089 1.00 88.31 117 PRO A C 1
ATOM 857 O O . PRO A 1 117 ? 14.308 -1.317 -15.941 1.00 88.31 117 PRO A O 1
ATOM 860 N N . ARG A 1 118 ? 15.031 -0.498 -13.979 1.00 90.44 118 ARG A N 1
ATOM 861 C CA . ARG A 1 118 ? 15.924 -1.620 -13.715 1.00 90.44 118 ARG A CA 1
ATOM 862 C C . ARG A 1 118 ? 15.093 -2.808 -13.241 1.00 90.44 118 ARG A C 1
ATOM 864 O O . ARG A 1 118 ? 14.511 -2.791 -12.157 1.00 90.44 118 ARG A O 1
ATOM 871 N N . GLU A 1 119 ? 15.110 -3.879 -14.030 1.00 90.31 119 GLU A N 1
ATOM 872 C CA . GLU A 1 119 ? 14.368 -5.125 -13.787 1.00 90.31 119 GLU A CA 1
ATOM 873 C C . GLU A 1 119 ? 14.499 -5.651 -12.350 1.00 90.31 119 GLU A C 1
ATOM 875 O O . GLU A 1 119 ? 13.507 -6.038 -11.732 1.00 90.31 119 GLU A O 1
ATOM 880 N N . LYS A 1 120 ? 15.718 -5.624 -11.794 1.00 92.06 120 LYS A N 1
ATOM 881 C CA . LYS A 1 120 ? 15.994 -6.057 -10.417 1.00 92.06 120 LYS A CA 1
ATOM 882 C C . LYS A 1 120 ? 15.077 -5.361 -9.404 1.00 92.06 120 LYS A C 1
ATOM 884 O O . LYS A 1 120 ? 14.561 -6.023 -8.506 1.00 92.06 120 LYS A O 1
ATOM 889 N N . TRP A 1 121 ? 14.891 -4.049 -9.540 1.00 92.81 121 TRP A N 1
ATOM 890 C CA . TRP A 1 121 ? 14.092 -3.255 -8.609 1.00 92.81 121 TRP A CA 1
ATOM 891 C C . TRP A 1 121 ? 12.597 -3.465 -8.834 1.00 92.81 121 TRP A C 1
ATOM 893 O O . TRP A 1 121 ? 11.882 -3.713 -7.870 1.00 92.81 121 TRP A O 1
ATOM 903 N N . LEU A 1 122 ? 12.134 -3.500 -10.089 1.00 92.25 122 LEU A N 1
ATOM 904 C CA . LEU A 1 122 ? 10.727 -3.796 -10.389 1.00 92.25 122 LEU A CA 1
ATOM 905 C C . LEU A 1 122 ? 10.290 -5.166 -9.858 1.00 92.25 122 LEU A C 1
ATOM 907 O O . LEU A 1 122 ? 9.238 -5.280 -9.229 1.00 92.25 122 LEU A O 1
ATOM 911 N N . ARG A 1 123 ? 11.112 -6.204 -10.050 1.00 92.00 123 ARG A N 1
ATOM 912 C CA . ARG A 1 123 ? 10.841 -7.541 -9.500 1.00 92.00 123 ARG A CA 1
ATOM 913 C C . ARG A 1 123 ? 10.856 -7.545 -7.972 1.00 92.00 123 ARG A C 1
ATOM 915 O O . ARG A 1 123 ? 10.024 -8.213 -7.361 1.00 92.00 123 ARG A O 1
ATOM 922 N N . TYR A 1 124 ? 11.775 -6.799 -7.359 1.00 93.69 124 TYR A N 1
ATOM 923 C CA . TYR A 1 124 ? 11.839 -6.654 -5.907 1.00 93.69 124 TYR A CA 1
ATOM 924 C C . TYR A 1 124 ? 10.561 -6.011 -5.351 1.00 93.69 124 TYR A C 1
ATOM 926 O O . TYR A 1 124 ? 9.924 -6.601 -4.479 1.00 93.69 124 TYR A O 1
ATOM 934 N N . TYR A 1 125 ? 10.116 -4.878 -5.896 1.00 93.69 125 TYR A N 1
ATOM 935 C CA . TYR A 1 125 ? 8.886 -4.229 -5.435 1.00 93.69 125 TYR A CA 1
ATOM 936 C C . TYR A 1 125 ? 7.642 -5.081 -5.708 1.00 93.69 125 TYR A C 1
ATOM 938 O O . TYR A 1 125 ? 6.795 -5.222 -4.830 1.00 93.69 125 TYR A O 1
ATOM 946 N N . ALA A 1 126 ? 7.571 -5.759 -6.857 1.00 92.75 126 ALA A N 1
ATOM 947 C CA . ALA A 1 126 ? 6.507 -6.724 -7.134 1.00 92.75 126 ALA A CA 1
ATOM 948 C C . ALA A 1 126 ? 6.468 -7.868 -6.102 1.00 92.75 126 ALA A C 1
ATOM 950 O O . ALA A 1 126 ? 5.393 -8.287 -5.676 1.00 92.75 126 ALA A O 1
ATOM 951 N N . SER A 1 127 ? 7.630 -8.355 -5.653 1.00 93.19 127 SER A N 1
ATOM 952 C CA . SER A 1 127 ? 7.691 -9.371 -4.595 1.00 93.19 127 SER A CA 1
ATOM 953 C C . SER A 1 127 ? 7.211 -8.842 -3.238 1.00 93.19 127 SER A C 1
ATOM 955 O O . SER A 1 127 ? 6.516 -9.562 -2.524 1.00 93.19 127 SER A O 1
ATOM 957 N N . GLN A 1 128 ? 7.504 -7.577 -2.909 1.00 93.25 128 GLN A N 1
ATOM 958 C CA . GLN A 1 128 ? 6.994 -6.938 -1.694 1.00 93.25 128 GLN A CA 1
ATOM 959 C C . GLN A 1 128 ? 5.472 -6.788 -1.729 1.00 93.25 128 GLN A C 1
ATOM 961 O O . GLN A 1 128 ? 4.808 -7.111 -0.746 1.00 93.25 128 GLN A O 1
ATOM 966 N N . LEU A 1 129 ? 4.911 -6.349 -2.860 1.00 92.06 129 LEU A N 1
ATOM 967 C CA . LEU A 1 129 ? 3.463 -6.224 -3.033 1.00 92.06 129 LEU A CA 1
ATOM 968 C C . LEU A 1 129 ? 2.759 -7.579 -2.835 1.00 92.06 129 LEU A C 1
ATOM 970 O O . LEU A 1 129 ? 1.809 -7.669 -2.058 1.00 92.06 129 LEU A O 1
ATOM 974 N N . ASN A 1 130 ? 3.282 -8.645 -3.451 1.00 92.12 130 ASN A N 1
ATOM 975 C CA . ASN A 1 130 ? 2.755 -10.007 -3.292 1.00 92.12 130 ASN A CA 1
ATOM 976 C C . ASN A 1 130 ? 2.868 -10.540 -1.859 1.00 92.12 130 ASN A C 1
ATOM 978 O O . ASN A 1 130 ? 1.995 -11.275 -1.407 1.00 92.12 130 ASN A O 1
ATOM 982 N N . TYR A 1 131 ? 3.934 -10.184 -1.142 1.00 91.62 131 TYR A N 1
ATOM 983 C CA . TYR A 1 131 ? 4.113 -10.572 0.255 1.00 91.62 131 TYR A CA 1
ATOM 984 C C . TYR A 1 131 ? 3.113 -9.868 1.187 1.00 91.62 131 TYR A C 1
ATOM 986 O O . TYR A 1 131 ? 2.602 -10.477 2.126 1.00 91.62 131 TYR A O 1
ATOM 994 N N . LEU A 1 132 ? 2.813 -8.593 0.924 1.00 90.38 132 LEU A N 1
ATOM 995 C CA . LEU A 1 132 ? 1.945 -7.768 1.769 1.00 90.38 132 LEU A CA 1
ATOM 996 C C . LEU A 1 132 ? 0.450 -8.018 1.534 1.00 90.38 132 LEU A C 1
ATOM 998 O O . LEU A 1 132 ? -0.347 -7.860 2.459 1.00 90.38 132 LEU A O 1
ATOM 1002 N N . LEU A 1 133 ? 0.058 -8.440 0.331 1.00 87.69 133 LEU A N 1
ATOM 1003 C CA . LEU A 1 133 ? -1.337 -8.716 -0.012 1.00 87.69 133 LEU A CA 1
ATOM 1004 C C . LEU A 1 133 ? -2.047 -9.708 0.942 1.00 87.69 133 LEU A C 1
ATOM 1006 O O . LEU A 1 133 ? -3.116 -9.361 1.457 1.00 87.69 133 LEU A O 1
ATOM 1010 N N . PRO A 1 134 ? -1.510 -10.915 1.225 1.00 88.00 134 PRO A N 1
ATOM 1011 C CA . PRO A 1 134 ? -2.175 -11.861 2.120 1.00 88.00 134 PRO A CA 1
ATOM 1012 C C . PRO A 1 134 ? -2.299 -11.328 3.552 1.00 88.00 134 PRO A C 1
ATOM 1014 O O . PRO A 1 134 ? -3.299 -11.613 4.205 1.00 88.00 134 PRO A O 1
ATOM 1017 N N . LEU A 1 135 ? -1.340 -10.513 4.013 1.00 88.12 135 LEU A N 1
ATOM 1018 C CA . LEU A 1 135 ? -1.381 -9.869 5.331 1.00 88.12 135 LEU A CA 1
ATOM 1019 C C . LEU A 1 135 ? -2.534 -8.860 5.425 1.00 88.12 135 LEU A C 1
ATOM 1021 O O . LEU A 1 135 ? -3.260 -8.837 6.414 1.00 88.12 135 LEU A O 1
ATOM 1025 N N . ILE A 1 136 ? -2.754 -8.057 4.380 1.00 85.44 136 ILE A N 1
ATOM 1026 C CA . ILE A 1 136 ? -3.885 -7.114 4.328 1.00 85.44 136 ILE A CA 1
ATOM 1027 C C . ILE A 1 136 ? -5.214 -7.866 4.3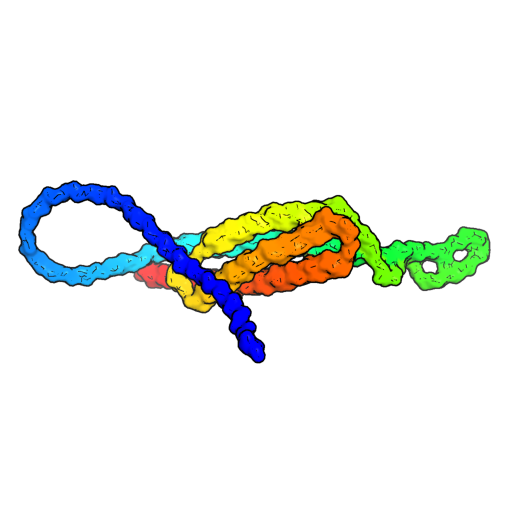75 1.00 85.44 136 ILE A C 1
ATOM 1029 O O . ILE A 1 136 ? -6.139 -7.462 5.085 1.00 85.44 136 ILE A O 1
ATOM 1033 N N . LYS A 1 137 ? -5.314 -8.977 3.640 1.00 84.44 137 LYS A N 1
ATOM 1034 C CA . LYS A 1 137 ? -6.518 -9.806 3.641 1.00 84.44 137 LYS A CA 1
ATOM 1035 C C . LYS A 1 137 ? -6.794 -10.388 5.030 1.00 84.44 137 LYS A C 1
ATOM 1037 O O . LYS A 1 137 ? -7.889 -10.197 5.548 1.00 84.44 137 LYS A O 1
ATOM 1042 N N . SER A 1 138 ? -5.804 -11.019 5.663 1.00 85.25 138 SER A N 1
ATOM 1043 C CA . SER A 1 138 ? -5.989 -11.617 6.991 1.00 85.25 138 SER A CA 1
ATOM 1044 C C . SER A 1 138 ? -6.354 -10.582 8.054 1.00 85.25 138 SER A C 1
ATOM 1046 O O . SER A 1 138 ? -7.254 -10.812 8.856 1.00 85.25 138 SER A O 1
ATOM 1048 N N . GLU A 1 139 ? -5.694 -9.425 8.046 1.00 83.81 139 GLU A N 1
ATOM 1049 C CA . GLU A 1 139 ? -5.930 -8.372 9.036 1.00 83.81 139 GLU A CA 1
ATOM 1050 C C . GLU A 1 139 ? -7.287 -7.669 8.815 1.00 83.81 139 GLU A C 1
ATOM 1052 O O . GLU A 1 139 ? -7.971 -7.309 9.773 1.00 83.81 139 GLU A O 1
ATOM 1057 N N . SER A 1 140 ? -7.727 -7.499 7.560 1.00 82.50 140 SER A N 1
ATOM 1058 C CA . SER A 1 140 ? -9.042 -6.905 7.254 1.00 82.50 140 SER A CA 1
ATOM 1059 C C . SER A 1 140 ? -10.208 -7.848 7.578 1.00 82.50 140 SER A C 1
ATOM 1061 O O . SER A 1 140 ? -11.264 -7.388 8.023 1.00 82.50 140 SER A O 1
ATOM 1063 N N . GLU A 1 141 ? -10.022 -9.161 7.416 1.00 81.88 141 GLU A N 1
ATOM 1064 C CA . GLU A 1 141 ? -10.988 -10.187 7.828 1.00 81.88 141 GLU A CA 1
ATOM 1065 C C . GLU A 1 141 ? -11.060 -10.325 9.356 1.00 81.88 141 GLU A C 1
ATOM 1067 O O . GLU A 1 141 ? -12.159 -10.420 9.913 1.00 81.88 141 GLU A O 1
ATOM 1072 N N . ALA A 1 142 ? -9.911 -10.269 10.039 1.00 82.31 142 ALA A N 1
ATOM 1073 C CA . ALA A 1 142 ? -9.821 -10.329 11.498 1.00 82.31 142 ALA A CA 1
ATOM 1074 C C . ALA A 1 142 ? -10.429 -9.101 12.195 1.00 82.31 142 ALA A C 1
ATOM 1076 O O . ALA A 1 142 ? -10.811 -9.179 13.364 1.00 82.31 142 ALA A O 1
ATOM 1077 N N . LEU A 1 143 ? -10.548 -7.971 11.491 1.00 81.62 143 LEU A N 1
ATOM 1078 C CA . LEU A 1 143 ? -11.125 -6.755 12.044 1.00 81.62 143 LEU A CA 1
ATOM 1079 C C . LEU A 1 143 ? -12.636 -6.923 12.287 1.00 81.62 143 LEU A C 1
ATOM 1081 O O . LEU A 1 143 ? -13.460 -6.919 11.360 1.00 81.62 143 LEU A O 1
ATOM 1085 N N . GLN A 1 144 ? -12.989 -7.049 13.566 1.00 78.50 144 GLN A N 1
ATOM 1086 C CA . GLN A 1 144 ? -14.357 -7.126 14.070 1.00 78.50 144 GLN A CA 1
ATOM 1087 C C . GLN A 1 144 ? -14.586 -6.001 15.080 1.00 78.50 144 GLN A C 1
ATOM 1089 O O . GLN A 1 144 ? -13.790 -5.808 16.000 1.00 78.50 144 GLN A O 1
ATOM 1094 N N . LEU A 1 145 ? -15.669 -5.248 14.891 1.00 78.19 145 LEU A N 1
ATOM 1095 C CA . LEU A 1 145 ? -16.095 -4.218 15.834 1.00 78.19 145 LEU A CA 1
ATOM 1096 C C . LEU A 1 145 ? -17.079 -4.814 16.852 1.00 78.19 145 LEU A C 1
ATOM 1098 O O . LEU A 1 145 ? -17.869 -5.687 16.482 1.00 78.19 145 LEU A O 1
ATOM 1102 N N . PRO A 1 146 ? -17.066 -4.354 18.115 1.00 74.31 146 PRO A N 1
ATOM 1103 C CA . PRO A 1 146 ? -18.096 -4.715 19.083 1.00 74.31 146 PRO A CA 1
ATOM 1104 C C . PRO A 1 146 ? -19.493 -4.260 18.612 1.00 74.31 146 PRO A C 1
ATOM 1106 O O . PRO A 1 146 ? -19.601 -3.222 17.959 1.00 74.31 146 PRO A O 1
ATOM 1109 N N . PRO A 1 147 ? -20.571 -4.984 18.966 1.00 68.69 147 PRO A N 1
ATOM 1110 C CA . PRO A 1 147 ? -21.930 -4.689 18.494 1.00 68.69 147 PRO A CA 1
ATOM 1111 C C . PRO A 1 147 ? -22.513 -3.373 19.036 1.00 68.69 147 PRO A C 1
ATOM 1113 O O . PRO A 1 147 ? -23.472 -2.862 18.470 1.00 68.69 147 PRO A O 1
ATOM 1116 N N . ASP A 1 148 ? -21.931 -2.820 20.103 1.00 71.06 148 ASP A N 1
ATOM 1117 C CA . ASP A 1 148 ? -22.401 -1.599 20.775 1.00 71.06 148 ASP A CA 1
ATOM 1118 C C . ASP A 1 148 ? -21.859 -0.299 20.143 1.00 71.06 148 ASP A C 1
ATOM 1120 O O . ASP A 1 148 ? -22.039 0.785 20.700 1.00 71.06 148 ASP A O 1
ATOM 1124 N N . PHE A 1 149 ? -21.134 -0.401 19.025 1.00 74.44 149 PHE A N 1
ATOM 1125 C CA . PHE A 1 149 ? -20.536 0.744 18.339 1.00 74.44 149 PHE A CA 1
ATOM 1126 C C . PHE A 1 149 ? -21.553 1.483 17.475 1.00 74.44 149 PHE A C 1
ATOM 1128 O O . PHE A 1 149 ? -22.557 0.914 17.044 1.00 74.44 149 PHE A O 1
ATOM 1135 N N . ASP A 1 150 ? -21.269 2.758 17.216 1.00 77.31 150 ASP A N 1
ATOM 1136 C CA . ASP A 1 150 ? -22.114 3.596 16.372 1.00 77.31 150 ASP A CA 1
ATOM 1137 C C . ASP A 1 150 ? -22.347 2.929 14.993 1.00 77.31 150 ASP A C 1
ATOM 1139 O O . ASP A 1 150 ? -21.381 2.487 14.351 1.00 77.31 150 ASP A O 1
ATOM 1143 N N . PRO A 1 151 ? -23.607 2.816 14.522 1.00 79.88 151 PRO A N 1
ATOM 1144 C CA . PRO A 1 151 ? -23.925 2.221 13.224 1.00 79.88 151 PRO A CA 1
ATOM 1145 C C . PRO A 1 151 ? -23.170 2.872 12.058 1.00 79.88 151 PRO A C 1
ATOM 1147 O O . PRO A 1 151 ? -22.839 2.172 11.096 1.00 79.88 151 PRO A O 1
ATOM 1150 N N . ASP A 1 152 ? -22.823 4.158 12.148 1.00 80.88 152 ASP A N 1
ATOM 1151 C CA . ASP A 1 152 ? -22.042 4.840 11.111 1.00 80.88 152 ASP A CA 1
ATOM 1152 C C . ASP A 1 152 ? -20.626 4.246 10.984 1.00 80.88 152 ASP A C 1
ATOM 1154 O O . ASP A 1 152 ? -20.103 4.086 9.876 1.00 80.88 152 ASP A O 1
ATOM 1158 N N . VAL A 1 153 ? -20.021 3.821 12.098 1.00 81.38 153 VAL A N 1
ATOM 1159 C CA . VAL A 1 153 ? -18.693 3.178 12.118 1.00 81.38 153 VAL A CA 1
ATOM 1160 C C . VAL A 1 153 ? -18.758 1.781 11.503 1.00 81.38 153 VAL A C 1
ATOM 1162 O O . VAL A 1 153 ? -17.837 1.360 10.799 1.00 81.38 153 VAL A O 1
ATOM 1165 N N . VAL A 1 154 ? -19.869 1.068 11.707 1.00 82.44 154 VAL A N 1
ATOM 1166 C CA . VAL A 1 154 ? -20.111 -0.240 11.079 1.00 82.44 154 VAL A CA 1
ATOM 1167 C C . VAL A 1 154 ? -20.227 -0.098 9.557 1.00 82.44 154 VAL A C 1
ATOM 1169 O O . VAL A 1 154 ? -19.655 -0.905 8.819 1.00 82.44 154 VAL A O 1
ATOM 1172 N N . VAL A 1 155 ? -20.900 0.951 9.073 1.00 85.38 155 VAL A N 1
ATOM 1173 C CA . VAL A 1 155 ? -20.992 1.256 7.634 1.00 85.38 155 VAL A CA 1
ATOM 1174 C C . VAL A 1 155 ? -19.621 1.609 7.055 1.00 85.38 155 VAL A C 1
ATOM 1176 O O . VAL A 1 155 ? -19.249 1.076 6.006 1.00 85.38 155 VAL A O 1
ATOM 1179 N N . GLN A 1 156 ? -18.834 2.443 7.739 1.00 84.50 156 GLN A N 1
ATOM 1180 C CA . GLN A 1 156 ? -17.469 2.774 7.313 1.00 84.50 156 GLN A CA 1
ATOM 1181 C C . GLN A 1 156 ? -16.564 1.535 7.269 1.00 84.50 156 GLN A C 1
ATOM 1183 O O . GLN A 1 156 ? -15.801 1.364 6.319 1.00 84.50 156 GLN A O 1
ATOM 1188 N N . LEU A 1 157 ? -16.681 0.627 8.244 1.00 84.81 157 LEU A N 1
ATOM 1189 C CA . LEU A 1 157 ? -15.963 -0.649 8.230 1.00 84.81 157 LEU A CA 1
ATOM 1190 C C . LEU A 1 157 ? -16.368 -1.512 7.029 1.00 84.81 157 LEU A C 1
ATOM 1192 O O . LEU A 1 157 ? -15.511 -2.129 6.396 1.00 84.81 157 LEU A O 1
ATOM 1196 N N . ALA A 1 158 ? -17.659 -1.564 6.699 1.00 85.56 158 ALA A N 1
ATOM 1197 C CA . ALA A 1 158 ? -18.133 -2.301 5.533 1.00 85.56 158 ALA A CA 1
ATOM 1198 C C . ALA A 1 158 ? -17.555 -1.721 4.231 1.00 85.56 158 ALA A C 1
ATOM 1200 O O . ALA A 1 158 ? -17.051 -2.478 3.401 1.00 85.56 158 ALA A O 1
ATOM 1201 N N . GLN A 1 159 ? -17.542 -0.392 4.079 1.00 85.62 159 GLN A N 1
ATOM 1202 C CA . GLN A 1 159 ? -16.900 0.282 2.941 1.00 85.62 159 GLN A CA 1
ATOM 1203 C C . GLN A 1 159 ? -15.402 -0.028 2.872 1.00 85.62 159 GLN A C 1
ATOM 1205 O O . GLN A 1 159 ? -14.875 -0.355 1.811 1.00 85.62 159 GLN A O 1
ATOM 1210 N N . LEU A 1 160 ? -14.729 0.004 4.019 1.00 85.19 160 LEU A N 1
ATOM 1211 C CA . LEU A 1 160 ? -13.317 -0.322 4.142 1.00 85.19 160 LEU A CA 1
ATOM 1212 C C . LEU A 1 160 ? -13.025 -1.770 3.693 1.00 85.19 160 LEU A C 1
ATOM 1214 O O . LEU A 1 160 ? -12.094 -1.996 2.921 1.00 85.19 160 LEU A O 1
ATOM 1218 N N . LYS A 1 161 ? -13.866 -2.740 4.073 1.00 84.88 161 LYS A N 1
ATOM 1219 C CA . LYS A 1 161 ? -13.760 -4.134 3.599 1.00 84.88 161 LYS A CA 1
ATOM 1220 C C . LYS A 1 161 ? -14.015 -4.275 2.095 1.00 84.88 161 LYS A C 1
ATOM 1222 O O . LYS A 1 161 ? -13.356 -5.086 1.450 1.00 84.88 161 LYS A O 1
ATOM 1227 N N . VAL A 1 162 ? -14.919 -3.479 1.520 1.00 85.62 162 VAL A N 1
ATOM 1228 C CA . VAL A 1 162 ? -15.158 -3.459 0.064 1.00 85.62 162 VAL A CA 1
ATOM 1229 C C . VAL A 1 162 ? -13.918 -2.976 -0.692 1.00 85.62 162 VAL A C 1
ATOM 1231 O O . VAL A 1 162 ? -13.529 -3.607 -1.670 1.00 85.62 162 VAL A O 1
ATOM 1234 N N . ILE A 1 163 ? -13.256 -1.916 -0.219 1.00 81.50 163 ILE A N 1
ATOM 1235 C CA . ILE A 1 163 ? -12.012 -1.427 -0.840 1.00 81.50 163 ILE A CA 1
ATOM 1236 C C . ILE A 1 163 ? -10.876 -2.441 -0.634 1.00 81.50 163 ILE A C 1
ATOM 1238 O O . ILE A 1 163 ? -10.106 -2.716 -1.550 1.00 81.50 163 ILE A O 1
ATOM 1242 N N . ALA A 1 164 ? -10.793 -3.071 0.541 1.00 83.62 164 ALA A N 1
ATOM 1243 C CA . ALA A 1 164 ? -9.811 -4.129 0.781 1.00 83.62 164 ALA A CA 1
ATOM 1244 C C . ALA A 1 164 ? -9.981 -5.314 -0.189 1.00 83.62 164 ALA A C 1
ATOM 1246 O O . ALA A 1 164 ? -8.994 -5.937 -0.577 1.00 83.62 164 ALA A O 1
ATOM 1247 N N . ALA A 1 165 ? -11.215 -5.601 -0.615 1.00 83.75 165 ALA A N 1
ATOM 1248 C CA . ALA A 1 165 ? -11.512 -6.656 -1.577 1.00 83.75 165 ALA A CA 1
ATOM 1249 C C . ALA A 1 165 ? -11.122 -6.309 -3.027 1.00 83.75 165 ALA A C 1
ATOM 1251 O O . ALA A 1 165 ? -10.919 -7.233 -3.815 1.00 83.75 165 ALA A O 1
ATOM 1252 N N . SER A 1 166 ? -10.989 -5.025 -3.394 1.00 83.88 166 SER A N 1
ATOM 1253 C CA . SER A 1 166 ? -10.529 -4.625 -4.737 1.00 83.88 166 SER A CA 1
ATOM 1254 C C . SER A 1 166 ? -9.001 -4.613 -4.872 1.00 83.88 166 SER A C 1
ATOM 1256 O O . SER A 1 166 ? -8.491 -4.908 -5.955 1.00 83.88 166 SER A O 1
ATOM 1258 N N . LEU A 1 167 ? -8.273 -4.376 -3.770 1.00 85.62 167 LEU A N 1
ATOM 1259 C CA . LEU A 1 167 ? -6.802 -4.298 -3.729 1.00 85.62 167 LEU A CA 1
ATOM 1260 C C . LEU A 1 167 ? -6.052 -5.455 -4.421 1.00 85.62 167 LEU A C 1
ATOM 1262 O O . LEU A 1 167 ? -5.071 -5.165 -5.106 1.00 85.62 167 LEU A O 1
ATOM 1266 N N . PRO A 1 168 ? -6.458 -6.739 -4.297 1.00 89.50 168 PRO A N 1
ATOM 1267 C CA . PRO A 1 168 ? -5.810 -7.834 -5.020 1.00 89.50 168 PRO A CA 1
ATOM 1268 C C . PRO A 1 168 ? -5.725 -7.600 -6.523 1.00 89.50 168 PRO A C 1
ATOM 1270 O O . PRO A 1 168 ? -4.674 -7.812 -7.114 1.00 89.50 168 PRO A O 1
ATOM 1273 N N . SER A 1 169 ? -6.796 -7.087 -7.131 1.00 89.75 169 SER A N 1
ATOM 1274 C CA . SER A 1 169 ? -6.836 -6.873 -8.578 1.00 89.75 169 SER A CA 1
ATOM 1275 C C . SER A 1 169 ? -5.882 -5.763 -9.037 1.00 89.75 169 SER A C 1
ATOM 1277 O O . SER A 1 169 ? -5.211 -5.908 -10.061 1.00 89.75 169 SER A O 1
ATOM 1279 N N . ASP A 1 170 ? -5.758 -4.689 -8.253 1.00 88.81 170 ASP A N 1
ATOM 1280 C CA . ASP A 1 170 ? -4.856 -3.571 -8.540 1.00 88.81 170 ASP A CA 1
ATOM 1281 C C . ASP A 1 170 ? -3.387 -3.964 -8.343 1.00 88.81 170 ASP A C 1
ATOM 1283 O O . ASP A 1 170 ? -2.523 -3.621 -9.159 1.00 88.81 170 ASP A O 1
ATOM 1287 N N . VAL A 1 171 ? -3.109 -4.746 -7.295 1.00 91.38 171 VAL A N 1
ATOM 1288 C CA . VAL A 1 171 ? -1.779 -5.306 -7.031 1.00 91.38 171 VAL A CA 1
ATOM 1289 C C . VAL A 1 171 ? -1.379 -6.296 -8.122 1.00 91.38 171 VAL A C 1
ATOM 1291 O O . VAL A 1 171 ? -0.296 -6.145 -8.685 1.00 91.38 171 VAL A O 1
ATOM 1294 N N . ASP A 1 172 ? -2.243 -7.245 -8.485 1.00 91.75 172 ASP A N 1
ATOM 1295 C CA . ASP A 1 172 ? -1.973 -8.230 -9.541 1.00 91.75 172 ASP A CA 1
ATOM 1296 C C . ASP A 1 172 ? -1.691 -7.543 -10.881 1.00 91.75 172 ASP A C 1
ATOM 1298 O O . ASP A 1 172 ? -0.750 -7.900 -11.600 1.00 91.75 172 ASP A O 1
ATOM 1302 N N . LYS A 1 173 ? -2.459 -6.494 -11.199 1.00 91.50 173 LYS A N 1
ATOM 1303 C CA . LYS A 1 173 ? -2.230 -5.665 -12.384 1.00 91.50 173 LYS A CA 1
ATOM 1304 C C . LYS A 1 173 ? -0.839 -5.035 -12.355 1.00 91.50 173 LYS A C 1
ATOM 1306 O O . LYS A 1 173 ? -0.105 -5.179 -13.333 1.00 91.50 173 LYS A O 1
ATOM 1311 N N . LEU A 1 174 ? -0.447 -4.376 -11.265 1.00 91.75 174 LEU A N 1
ATOM 1312 C CA . LEU A 1 174 ? 0.877 -3.754 -11.155 1.00 91.75 174 LEU A CA 1
ATOM 1313 C C . LEU A 1 174 ? 2.009 -4.793 -11.208 1.00 91.75 174 LEU A C 1
ATOM 1315 O O . LEU A 1 174 ? 2.978 -4.623 -11.948 1.00 91.75 174 LEU A O 1
ATOM 1319 N N . VAL A 1 175 ? 1.859 -5.903 -10.488 1.00 93.00 175 VAL A N 1
ATOM 1320 C CA . VAL A 1 175 ? 2.816 -7.017 -10.462 1.00 93.00 175 VAL A CA 1
ATOM 1321 C C . VAL A 1 175 ? 3.021 -7.596 -11.862 1.00 93.00 175 VAL A C 1
ATOM 1323 O O . VAL A 1 175 ? 4.165 -7.782 -12.282 1.00 93.00 175 VAL A O 1
ATOM 1326 N N . SER A 1 176 ? 1.943 -7.813 -12.621 1.00 92.06 176 SER A N 1
ATOM 1327 C CA . SER A 1 176 ? 2.021 -8.353 -13.985 1.00 92.06 176 SER A CA 1
ATOM 1328 C C . SER A 1 176 ? 2.827 -7.457 -14.937 1.00 92.06 176 SER A C 1
ATOM 1330 O O . SER A 1 176 ? 3.573 -7.961 -15.783 1.00 92.06 176 SER A O 1
ATOM 1332 N N . LEU A 1 177 ? 2.733 -6.134 -14.757 1.00 91.25 177 LEU A N 1
ATOM 1333 C CA . LEU A 1 177 ? 3.475 -5.135 -15.527 1.00 91.25 177 LEU A CA 1
ATOM 1334 C C . LEU A 1 177 ? 4.959 -5.079 -15.130 1.00 91.25 177 LEU A C 1
ATOM 1336 O O . LEU A 1 177 ? 5.809 -4.795 -15.972 1.00 91.25 177 LEU A O 1
ATOM 1340 N N . CYS A 1 178 ? 5.281 -5.376 -13.870 1.00 89.00 178 CYS A N 1
ATOM 1341 C CA . CYS A 1 178 ? 6.650 -5.390 -13.348 1.00 89.00 178 CYS A CA 1
ATOM 1342 C C . CYS A 1 178 ? 7.417 -6.692 -13.648 1.00 89.00 178 CYS A C 1
ATOM 1344 O O . CYS A 1 178 ? 8.644 -6.723 -13.535 1.00 89.00 178 CYS A O 1
ATOM 1346 N N . GLN A 1 179 ? 6.727 -7.771 -14.026 1.00 86.19 179 GLN A N 1
ATOM 1347 C CA . GLN A 1 179 ? 7.341 -9.087 -14.254 1.00 86.19 179 GLN A CA 1
ATOM 1348 C C . GLN A 1 179 ? 7.679 -9.380 -15.722 1.00 86.19 179 GLN A C 1
ATOM 1350 O O . GLN A 1 179 ? 8.591 -10.164 -15.976 1.00 86.19 179 GLN A O 1
ATOM 1355 N N . ASN A 1 180 ? 6.990 -8.749 -16.678 1.00 79.81 180 ASN A N 1
ATOM 1356 C CA . ASN A 1 180 ? 7.100 -9.089 -18.097 1.00 79.81 180 ASN A CA 1
ATOM 1357 C C . ASN A 1 180 ? 7.734 -7.948 -18.911 1.00 79.81 180 ASN A C 1
ATOM 1359 O O . ASN A 1 180 ? 7.067 -6.941 -19.160 1.00 79.81 180 ASN A O 1
ATOM 1363 N N . PRO A 1 181 ? 8.996 -8.078 -19.359 1.00 82.25 181 PRO A N 1
ATOM 1364 C CA . PRO A 1 181 ? 9.573 -7.130 -20.303 1.00 82.25 181 PRO A CA 1
ATOM 1365 C C . PRO A 1 181 ? 8.908 -7.253 -21.692 1.00 82.25 181 PRO A C 1
ATOM 1367 O O . PRO A 1 181 ? 8.448 -8.336 -22.061 1.00 82.25 181 PRO A O 1
ATOM 1370 N N . PRO A 1 182 ? 8.883 -6.176 -22.504 1.00 84.12 182 PRO A N 1
ATOM 1371 C CA . PRO A 1 182 ? 9.485 -4.864 -22.257 1.00 84.12 182 PRO A CA 1
ATOM 1372 C C . PRO A 1 182 ? 8.661 -3.980 -21.305 1.00 84.12 182 PRO A C 1
ATOM 1374 O O . PRO A 1 182 ? 7.445 -3.845 -21.452 1.00 84.12 182 PRO A O 1
ATOM 1377 N N . TYR A 1 183 ? 9.344 -3.312 -20.371 1.00 85.62 183 TYR A N 1
ATOM 1378 C CA . TYR A 1 183 ? 8.707 -2.391 -19.430 1.00 85.62 183 TYR A CA 1
ATOM 1379 C C . TYR A 1 183 ? 8.337 -1.078 -20.112 1.00 85.62 183 TYR A C 1
ATOM 1381 O O . TYR A 1 183 ? 9.180 -0.401 -20.698 1.00 85.62 183 TYR A O 1
ATOM 1389 N N . LYS A 1 184 ? 7.066 -0.696 -20.008 1.00 89.06 184 LYS A N 1
ATOM 1390 C CA . LYS A 1 184 ? 6.577 0.603 -20.474 1.00 89.06 184 LYS A CA 1
ATOM 1391 C C . LYS A 1 184 ? 6.450 1.538 -19.277 1.00 89.06 184 LYS A C 1
ATOM 1393 O O . LYS A 1 184 ? 5.450 1.453 -18.565 1.00 89.06 184 LYS A O 1
ATOM 1398 N N . ASN A 1 185 ? 7.425 2.430 -19.077 1.00 89.81 185 ASN A N 1
ATOM 1399 C CA . ASN A 1 185 ? 7.520 3.322 -17.909 1.00 89.81 185 ASN A CA 1
ATOM 1400 C C . ASN A 1 185 ? 6.188 3.974 -17.539 1.00 89.81 185 ASN A C 1
ATOM 1402 O O . ASN A 1 185 ? 5.740 3.840 -16.409 1.00 89.81 185 ASN A O 1
ATOM 1406 N N . MET A 1 186 ? 5.517 4.608 -18.506 1.00 91.69 186 MET A N 1
ATOM 1407 C CA . MET A 1 186 ? 4.248 5.294 -18.254 1.00 91.69 186 MET A CA 1
ATOM 1408 C C . MET A 1 186 ? 3.125 4.341 -17.840 1.00 91.69 186 MET A C 1
ATOM 1410 O O . MET A 1 186 ? 2.336 4.681 -16.971 1.00 91.69 186 MET A O 1
ATOM 1414 N N . VAL A 1 187 ? 3.064 3.133 -18.406 1.00 92.25 187 VAL A N 1
ATOM 1415 C CA . VAL A 1 187 ? 2.021 2.152 -18.060 1.00 92.25 187 VAL A CA 1
ATOM 1416 C C . VAL A 1 187 ? 2.214 1.647 -16.630 1.00 92.25 187 VAL A C 1
ATOM 1418 O O . VAL A 1 187 ? 1.248 1.574 -15.872 1.00 92.25 187 VAL A O 1
ATOM 1421 N N . VAL A 1 188 ? 3.460 1.344 -16.251 1.00 92.31 188 VAL A N 1
ATOM 1422 C CA . VAL A 1 188 ? 3.799 0.914 -14.887 1.00 92.31 188 VAL A CA 1
ATOM 1423 C C . VAL A 1 188 ? 3.568 2.060 -13.896 1.00 92.31 188 VAL A C 1
ATOM 1425 O O . VAL A 1 188 ? 2.927 1.852 -12.870 1.00 92.31 188 VAL A O 1
ATOM 1428 N N . ALA A 1 189 ? 4.002 3.280 -14.228 1.00 92.50 189 ALA A N 1
ATOM 1429 C CA . ALA A 1 189 ? 3.822 4.465 -13.391 1.00 92.50 189 ALA A CA 1
ATOM 1430 C C . ALA A 1 189 ? 2.343 4.791 -13.154 1.00 92.50 189 ALA A C 1
ATOM 1432 O O . ALA A 1 189 ? 1.949 5.054 -12.022 1.00 92.50 189 ALA A O 1
ATOM 1433 N N . THR A 1 190 ? 1.503 4.737 -14.192 1.00 93.94 190 THR A N 1
ATOM 1434 C CA . THR A 1 190 ? 0.058 4.968 -14.050 1.00 93.94 190 THR A CA 1
ATOM 1435 C C . THR A 1 190 ? -0.600 3.897 -13.184 1.00 93.94 190 THR A C 1
ATOM 1437 O O . THR A 1 190 ? -1.433 4.230 -12.346 1.00 93.94 190 THR A O 1
ATOM 1440 N N . ALA A 1 191 ? -0.221 2.625 -13.342 1.00 92.75 191 ALA A N 1
ATOM 1441 C CA . ALA A 1 191 ? -0.736 1.554 -12.489 1.00 92.75 191 ALA A CA 1
ATOM 1442 C C . ALA A 1 191 ? -0.298 1.725 -11.023 1.00 92.75 191 ALA A C 1
ATOM 1444 O O . ALA A 1 191 ? -1.122 1.586 -10.122 1.00 92.75 191 ALA A O 1
ATOM 1445 N N . ALA A 1 192 ? 0.964 2.096 -10.786 1.00 93.69 192 ALA A N 1
ATOM 1446 C CA . ALA A 1 192 ? 1.473 2.397 -9.452 1.00 93.69 192 ALA A CA 1
ATOM 1447 C C . ALA A 1 192 ? 0.750 3.597 -8.822 1.00 93.69 192 ALA A C 1
ATOM 1449 O O . ALA A 1 192 ? 0.325 3.521 -7.673 1.00 93.69 192 ALA A O 1
ATOM 1450 N N . GLN A 1 193 ? 0.543 4.674 -9.585 1.00 94.19 193 GLN A N 1
ATOM 1451 C CA . GLN A 1 193 ? -0.171 5.864 -9.118 1.00 94.19 193 GLN A CA 1
ATOM 1452 C C . GLN A 1 193 ? -1.637 5.575 -8.787 1.00 94.19 193 GLN A C 1
ATOM 1454 O O . GLN A 1 193 ? -2.143 6.097 -7.796 1.00 94.19 193 GLN A O 1
ATOM 1459 N N . GLN A 1 194 ? -2.312 4.741 -9.581 1.00 92.44 194 GLN A N 1
ATOM 1460 C CA . GLN A 1 194 ? -3.678 4.316 -9.281 1.00 92.44 194 GLN A CA 1
ATOM 1461 C C . GLN A 1 194 ? -3.733 3.584 -7.935 1.00 92.44 194 GLN A C 1
ATOM 1463 O O . GLN A 1 194 ? -4.482 3.997 -7.055 1.00 92.44 194 GLN A O 1
ATOM 1468 N N . LEU A 1 195 ? -2.849 2.599 -7.732 1.00 91.94 195 LEU A N 1
ATOM 1469 C CA . LEU A 1 195 ? -2.753 1.876 -6.464 1.00 91.94 195 LEU A CA 1
ATOM 1470 C C . LEU A 1 195 ? -2.452 2.818 -5.284 1.00 91.94 195 LEU A C 1
ATOM 1472 O O . LEU A 1 195 ? -3.045 2.677 -4.220 1.00 91.94 195 LEU A O 1
ATOM 1476 N N . ILE A 1 196 ? -1.575 3.812 -5.460 1.00 93.19 196 ILE A N 1
ATOM 1477 C CA . ILE A 1 196 ? -1.298 4.826 -4.428 1.00 93.19 196 ILE A CA 1
ATOM 1478 C C . ILE A 1 196 ? -2.561 5.623 -4.077 1.00 93.19 196 ILE A C 1
ATOM 1480 O O . ILE A 1 196 ? -2.840 5.817 -2.895 1.00 93.19 196 ILE A O 1
ATOM 1484 N N . ASN A 1 197 ? -3.328 6.062 -5.078 1.00 90.75 197 ASN A N 1
ATOM 1485 C CA . ASN A 1 197 ? -4.552 6.837 -4.862 1.00 90.75 197 ASN A CA 1
ATOM 1486 C C . ASN A 1 197 ? -5.614 6.022 -4.109 1.00 90.75 197 ASN A C 1
ATOM 1488 O O . ASN A 1 197 ? -6.252 6.539 -3.188 1.00 90.75 197 ASN A O 1
ATOM 1492 N N . ASP A 1 198 ? -5.774 4.748 -4.469 1.00 87.31 198 ASP A N 1
ATOM 1493 C CA . ASP A 1 198 ? -6.718 3.841 -3.811 1.00 87.31 198 ASP A CA 1
ATOM 1494 C C . ASP A 1 198 ? -6.299 3.579 -2.355 1.00 87.31 198 ASP A C 1
ATOM 1496 O O . ASP A 1 198 ? -7.126 3.618 -1.438 1.00 87.31 198 ASP A O 1
ATOM 1500 N N . LEU A 1 199 ? -4.993 3.434 -2.106 1.00 90.19 199 LEU A N 1
ATOM 1501 C CA . LEU A 1 199 ? -4.432 3.318 -0.757 1.00 90.19 199 LEU A CA 1
ATOM 1502 C C . LEU A 1 199 ? -4.561 4.610 0.065 1.00 90.19 199 LEU A C 1
ATOM 1504 O O . LEU A 1 199 ? -4.745 4.542 1.280 1.00 90.19 199 LEU A O 1
ATOM 1508 N N . ASP A 1 200 ? -4.518 5.783 -0.565 1.00 90.06 200 ASP A N 1
ATOM 1509 C CA . ASP A 1 200 ? -4.775 7.065 0.102 1.00 90.06 200 ASP A CA 1
ATOM 1510 C C . ASP A 1 200 ? -6.240 7.224 0.521 1.00 90.06 200 ASP A C 1
ATOM 1512 O O . ASP A 1 200 ? -6.526 7.708 1.622 1.00 90.06 200 ASP A O 1
ATOM 1516 N N . ALA A 1 201 ? -7.178 6.811 -0.335 1.00 85.38 201 ALA A N 1
ATOM 1517 C CA . ALA A 1 201 ? -8.597 6.766 0.015 1.00 85.38 201 ALA A CA 1
ATOM 1518 C C . ALA A 1 201 ? -8.837 5.813 1.196 1.00 85.38 201 ALA A C 1
ATOM 1520 O O . ALA A 1 201 ? -9.548 6.152 2.147 1.00 85.38 201 ALA A O 1
ATOM 1521 N N . TYR A 1 202 ? -8.160 4.666 1.176 1.00 85.19 202 TYR A N 1
ATOM 1522 C CA . TYR A 1 202 ? -8.183 3.699 2.262 1.00 85.19 202 TYR A CA 1
ATOM 1523 C C . TYR A 1 202 ? -7.662 4.282 3.583 1.00 85.19 202 TYR A C 1
ATOM 1525 O O . TYR A 1 202 ? -8.303 4.162 4.631 1.00 85.19 202 TYR A O 1
ATOM 1533 N N . GLU A 1 203 ? -6.489 4.920 3.555 1.00 89.06 203 GLU A N 1
ATOM 1534 C CA . GLU A 1 203 ? -5.850 5.473 4.751 1.00 89.06 203 GLU A CA 1
ATOM 1535 C C . GLU A 1 203 ? -6.730 6.540 5.421 1.00 89.06 203 GLU A C 1
ATOM 1537 O O . GLU A 1 203 ? -6.784 6.609 6.654 1.00 89.06 203 GLU A O 1
ATOM 1542 N N . LYS A 1 204 ? -7.452 7.342 4.626 1.00 89.00 204 LYS A N 1
ATOM 1543 C CA . LYS A 1 204 ? -8.428 8.320 5.130 1.00 89.00 204 LYS A CA 1
ATOM 1544 C C . LYS A 1 204 ? -9.573 7.639 5.880 1.00 89.00 204 LYS A C 1
ATOM 1546 O O . LYS A 1 204 ? -9.771 7.950 7.052 1.00 89.00 204 LYS A O 1
ATOM 1551 N N . LEU A 1 205 ? -10.239 6.661 5.261 1.00 87.00 205 LEU A N 1
ATOM 1552 C CA . LEU A 1 205 ? -11.332 5.909 5.896 1.00 87.00 205 LEU A CA 1
ATOM 1553 C C . LEU A 1 205 ? -10.874 5.211 7.179 1.00 87.00 205 LEU A C 1
ATOM 1555 O O . LEU A 1 205 ? -11.530 5.295 8.213 1.00 87.00 205 LEU A O 1
ATOM 1559 N N . ARG A 1 206 ? -9.695 4.582 7.158 1.00 88.44 206 ARG A N 1
ATOM 1560 C CA . ARG A 1 206 ? -9.116 3.959 8.354 1.00 88.44 206 ARG A CA 1
ATOM 1561 C C . ARG A 1 206 ? -8.932 4.968 9.492 1.00 88.44 206 ARG A C 1
ATOM 1563 O O . ARG A 1 206 ? -9.207 4.635 10.641 1.00 88.44 206 ARG A O 1
ATOM 1570 N N . LYS A 1 207 ? -8.424 6.171 9.201 1.00 89.62 207 LYS A N 1
ATOM 1571 C CA . LYS A 1 207 ? -8.221 7.225 10.214 1.00 89.62 207 LYS A CA 1
ATOM 1572 C C . LYS A 1 207 ? -9.544 7.727 10.789 1.00 89.62 207 LYS A C 1
ATOM 1574 O O . LYS A 1 207 ? -9.599 8.020 11.981 1.00 89.62 207 LYS A O 1
ATOM 1579 N N . GLU A 1 208 ? -10.587 7.817 9.968 1.00 89.06 208 GLU A N 1
ATOM 1580 C CA . GLU A 1 208 ? -11.936 8.176 10.418 1.00 89.06 208 GLU A CA 1
ATOM 1581 C C . GLU A 1 208 ? -12.498 7.121 11.379 1.00 89.06 208 GLU A C 1
ATOM 1583 O O . GLU A 1 208 ? -12.909 7.472 12.487 1.00 89.06 208 GLU A O 1
ATOM 1588 N N . ILE A 1 209 ? -12.387 5.836 11.021 1.00 86.94 209 ILE A N 1
ATOM 1589 C CA . ILE A 1 209 ? -12.796 4.719 11.885 1.00 86.94 209 ILE A CA 1
ATOM 1590 C C . ILE A 1 209 ? -11.980 4.701 13.182 1.00 86.94 209 ILE A C 1
ATOM 1592 O O . ILE A 1 209 ? -12.556 4.613 14.259 1.00 86.94 209 ILE A O 1
ATOM 1596 N N . ASP A 1 210 ? -10.650 4.820 13.115 1.00 87.69 210 ASP A N 1
ATOM 1597 C CA . ASP A 1 210 ? -9.778 4.833 14.303 1.00 87.69 210 ASP A CA 1
ATOM 1598 C C . ASP A 1 210 ? -10.149 5.964 15.273 1.00 87.69 210 ASP A C 1
ATOM 1600 O O . ASP A 1 210 ? -10.179 5.767 16.489 1.00 87.69 210 ASP A O 1
ATOM 1604 N N . LYS A 1 211 ? -10.487 7.146 14.743 1.00 87.81 211 LYS A N 1
ATOM 1605 C CA . LYS A 1 211 ? -10.952 8.274 15.552 1.00 87.81 211 LYS A CA 1
ATOM 1606 C C . LYS A 1 211 ? -12.294 7.971 16.221 1.00 87.81 211 LYS A C 1
ATOM 1608 O O . LYS A 1 211 ? -12.408 8.147 17.432 1.00 87.81 211 LYS A O 1
ATOM 1613 N N . ALA A 1 212 ? -13.276 7.489 15.460 1.00 85.19 212 ALA A N 1
ATOM 1614 C CA . ALA A 1 212 ? -14.593 7.159 15.997 1.00 85.19 212 ALA A CA 1
ATOM 1615 C C . ALA A 1 212 ? -14.513 6.049 17.058 1.00 85.19 212 ALA A C 1
ATOM 1617 O O . ALA A 1 212 ? -15.108 6.158 18.131 1.00 85.19 212 ALA A O 1
ATOM 1618 N N . VAL A 1 213 ? -13.678 5.034 16.814 1.00 84.88 213 VAL A N 1
ATOM 1619 C CA . VAL A 1 213 ? -13.445 3.936 17.755 1.00 84.88 213 VAL A CA 1
ATOM 1620 C C . VAL A 1 213 ? -12.837 4.436 19.062 1.00 84.88 213 VAL A C 1
ATOM 1622 O O . VAL A 1 213 ? -13.282 4.041 20.140 1.00 84.88 213 VAL A O 1
ATOM 1625 N N . LYS A 1 214 ? -11.856 5.342 18.998 1.00 85.56 214 LYS A N 1
ATOM 1626 C CA . LYS A 1 214 ? -11.260 5.956 20.196 1.00 85.56 214 LYS A CA 1
ATOM 1627 C C . LYS A 1 214 ? -12.265 6.777 20.993 1.00 85.56 214 LYS A C 1
ATOM 1629 O O . LYS A 1 214 ? -12.273 6.689 22.226 1.00 85.56 214 LYS A O 1
ATOM 1634 N N . ASP A 1 215 ? -13.107 7.544 20.309 1.00 85.62 215 ASP A N 1
ATOM 1635 C CA . ASP A 1 215 ? -14.147 8.346 20.951 1.00 85.62 215 ASP A CA 1
ATOM 1636 C C . ASP A 1 215 ? -15.147 7.443 21.696 1.00 85.62 215 ASP A C 1
ATOM 1638 O O . ASP A 1 215 ? -15.458 7.698 22.866 1.00 85.62 215 ASP A O 1
ATOM 1642 N N . ASP A 1 216 ? -15.577 6.336 21.086 1.00 80.19 216 ASP A N 1
ATOM 1643 C CA . ASP A 1 216 ? -16.498 5.377 21.708 1.00 80.19 216 ASP A CA 1
ATOM 1644 C C . ASP A 1 216 ? -15.857 4.595 22.860 1.00 80.19 216 ASP A C 1
ATOM 1646 O O . ASP A 1 216 ? -16.447 4.496 23.942 1.00 80.19 216 ASP A O 1
ATOM 1650 N N . VAL A 1 217 ? -14.603 4.152 22.717 1.00 81.12 217 VAL A N 1
ATOM 1651 C CA . VAL A 1 217 ? -13.821 3.567 23.823 1.00 81.12 217 VAL A CA 1
ATOM 1652 C C . VAL A 1 217 ? -13.757 4.534 25.009 1.00 81.12 217 VAL A C 1
ATOM 1654 O O . VAL A 1 217 ? -13.916 4.127 26.167 1.00 81.12 217 VAL A O 1
ATOM 1657 N N . GLN A 1 218 ? -13.526 5.824 24.755 1.00 84.00 218 GLN A N 1
ATOM 1658 C CA . GLN A 1 218 ? -13.439 6.823 25.815 1.00 84.00 218 GLN A CA 1
ATOM 1659 C C . GLN A 1 218 ? -14.800 7.069 26.486 1.00 84.00 218 GLN A C 1
ATOM 1661 O O . GLN A 1 218 ? -14.854 7.180 27.718 1.00 84.00 218 GLN A O 1
ATOM 1666 N N . LYS A 1 219 ? -15.897 7.118 25.718 1.00 81.19 219 LYS A N 1
ATOM 1667 C CA . LYS A 1 219 ? -17.268 7.203 26.258 1.00 81.19 219 LYS A CA 1
ATOM 1668 C C . LYS A 1 219 ? -17.590 5.995 27.142 1.00 81.19 219 LYS A C 1
ATOM 1670 O O . LYS A 1 219 ? -18.047 6.184 28.272 1.00 81.19 219 LYS A O 1
ATOM 1675 N N . LEU A 1 220 ? -17.280 4.781 26.683 1.00 76.38 220 LEU A N 1
ATOM 1676 C CA . LEU A 1 220 ? -17.498 3.536 27.428 1.00 76.38 220 LEU A CA 1
ATOM 1677 C C . LEU A 1 220 ? -16.717 3.518 28.751 1.00 76.38 220 LEU A C 1
ATOM 1679 O O . LEU A 1 220 ? -17.294 3.237 29.806 1.00 76.38 220 LEU A O 1
ATOM 1683 N N . LYS A 1 221 ? -15.435 3.912 28.736 1.00 79.31 221 LYS A N 1
ATOM 1684 C CA . LYS A 1 221 ? -14.609 4.039 29.956 1.00 79.31 221 LYS A CA 1
ATOM 1685 C C . LYS A 1 221 ? -15.189 5.054 30.951 1.00 79.31 221 LYS A C 1
ATOM 1687 O O . LYS A 1 221 ? -15.236 4.794 32.153 1.00 79.31 221 LYS A O 1
ATOM 1692 N N . ARG A 1 222 ? -15.670 6.208 30.471 1.00 80.38 222 ARG A N 1
ATOM 1693 C CA . ARG A 1 222 ? -16.303 7.238 31.321 1.00 80.38 222 ARG A CA 1
ATOM 1694 C C . ARG A 1 222 ? -17.636 6.766 31.912 1.00 80.38 222 ARG A C 1
ATOM 1696 O O . ARG A 1 222 ? -17.926 7.080 33.066 1.00 80.38 222 ARG A O 1
ATOM 1703 N N . GLY A 1 223 ? -18.427 6.010 31.149 1.00 72.94 223 GLY A N 1
ATOM 1704 C CA . GLY A 1 223 ? -19.687 5.420 31.607 1.00 72.94 223 GLY A CA 1
ATOM 1705 C C . GLY A 1 223 ? -19.502 4.405 32.740 1.00 72.94 223 GLY A C 1
ATOM 1706 O O . GLY A 1 223 ? -20.285 4.400 33.689 1.00 72.94 223 GLY A O 1
ATOM 1707 N N . GLN A 1 224 ? -18.430 3.607 32.699 1.00 67.94 224 GLN A N 1
ATOM 1708 C CA . GLN A 1 224 ? -18.095 2.644 33.758 1.00 67.94 224 GLN A CA 1
ATOM 1709 C C . GLN A 1 224 ? -17.718 3.311 35.078 1.00 67.94 224 GLN A C 1
ATOM 1711 O O . GLN A 1 224 ? -18.255 2.954 36.124 1.00 67.94 224 GLN A O 1
ATOM 1716 N N . ASN A 1 225 ? -16.869 4.340 35.029 1.00 61.84 225 ASN A N 1
ATOM 1717 C CA . ASN A 1 225 ? -16.454 5.069 36.231 1.00 61.84 225 ASN A CA 1
ATOM 1718 C C . ASN A 1 225 ? -17.618 5.779 36.941 1.00 61.84 225 ASN A C 1
ATOM 1720 O O . ASN A 1 225 ? -17.531 6.035 38.139 1.00 61.84 225 ASN A O 1
ATOM 1724 N N . LYS A 1 226 ? -18.705 6.096 36.221 1.00 61.31 226 LYS A N 1
ATOM 1725 C CA . LYS A 1 226 ? -19.937 6.640 36.812 1.00 61.31 226 LYS A CA 1
ATOM 1726 C C . LYS A 1 226 ? -20.838 5.580 37.449 1.00 61.31 226 LYS A C 1
ATOM 1728 O O . LYS A 1 226 ? -21.543 5.924 38.382 1.00 61.31 226 LYS A O 1
ATOM 1733 N N . LYS A 1 227 ? -20.840 4.336 36.953 1.00 57.94 227 LYS A N 1
ATOM 1734 C CA . LYS A 1 227 ? -21.647 3.229 37.510 1.00 57.94 227 LYS A CA 1
ATOM 1735 C C . LYS A 1 227 ? -20.979 2.521 38.698 1.00 57.94 227 LYS A C 1
ATOM 1737 O O . LYS A 1 227 ? -21.644 1.775 39.401 1.00 57.94 227 LYS A O 1
ATOM 1742 N N . SER A 1 228 ? -19.675 2.726 38.893 1.00 56.50 228 SER A N 1
ATOM 1743 C CA . SER A 1 228 ? -18.887 2.146 39.992 1.00 56.50 228 SER A CA 1
ATOM 1744 C C . SER A 1 228 ? -18.811 3.035 41.251 1.00 56.50 228 SER A C 1
ATOM 1746 O O . SER A 1 228 ? -18.081 2.689 42.181 1.00 56.50 228 SER A O 1
ATOM 1748 N N . LYS A 1 229 ? -19.505 4.180 41.273 1.00 45.22 229 LYS A N 1
ATOM 1749 C CA . LYS A 1 229 ? -19.669 5.067 42.437 1.00 45.22 229 LYS A CA 1
ATOM 1750 C C . LYS A 1 229 ? -21.127 5.074 42.862 1.00 45.22 229 LYS A C 1
ATOM 1752 O O . LYS A 1 229 ? -21.349 5.204 44.081 1.00 45.22 229 LYS A O 1
#

Radius of gyration: 30.21 Å; chains: 1; bounding box: 91×69×81 Å

Secondary structure (DSSP, 8-state):
---------------------------------------------HHHHHHHHHHHHHHHHHHHHHHHHHHHHHHHHHHHHT-EEEEEEPPP---SS--PPPSS-SEEEEEEEEPPPPHHHHHHHHHHHHHHHHHHHHHHHH----TTS-HHHHHHHHHHHHHHHHHHHHHHHHHHHHHSSSP-HHHHHHHHHHHHHHHHHHHHHHHHHHHHHHHHHHHHHHHHHHHT-

Foldseek 3Di:
DDDDDDDDDDDDDDDDDDDDDDDDDDDDDDDDDDDDDPPPPPDPDLVVLLVLLVVLLVLLVVLLVLLVQLLVLLVQLLVLLAAFDWDFDDFDDDDPPDHDHGPDDGDIDGPPDHDQGDLVSLLVSLVSNVVSLVVNVVSLVVNDHDPPADVVLVVLSVVLVVLNVCLVVLSVLLSVLSNDDPHDSVSNNVSSVVSNVSSVVNSVSSVVSSVSSVVVSVVSVVVVVVVVD